Protein AF-A0AAV5SWD8-F1 (afdb_monomer)

Solvent-accessible surface area (backbone atoms only — not comparable to full-atom values): 14998 Å² total; per-residue (Å²): 134,86,78,80,47,73,65,56,57,50,51,53,49,52,52,54,53,48,53,51,50,52,51,50,59,72,67,48,77,66,54,39,88,36,44,47,36,72,88,53,64,91,90,48,47,52,68,51,84,48,56,48,80,42,78,78,45,53,30,78,58,44,40,95,90,69,20,57,58,98,70,83,67,63,56,78,68,53,67,54,27,53,27,80,45,78,42,83,41,50,24,57,60,49,53,53,40,41,50,52,49,50,49,66,56,39,80,75,44,99,67,82,83,79,90,69,82,89,46,75,54,80,40,80,45,80,46,56,34,31,36,38,46,29,24,39,24,90,91,62,54,27,28,62,53,71,79,88,52,88,39,25,57,62,70,31,71,35,68,40,59,32,23,31,66,41,89,60,90,56,83,82,52,51,44,14,33,53,38,34,42,39,39,31,36,26,92,45,63,37,42,39,35,39,47,54,39,31,32,70,42,97,88,46,62,48,30,33,79,85,58,74,45,77,39,66,50,39,19,24,35,39,38,35,44,50,93,67,53,25,47,98,90,42,73,60,74,77,77,91,63,67,41,75,40,34,31,34,46,43,65,23,57,48,78,46,78,62,81,77,72,90,124

Mean predicted aligned error: 9.7 Å

InterPro domains:
  IPR019354 Nonsense-mediated mRNA decay factor SMG8-like [PF10220] (10-243)
  IPR019354 Nonsense-mediated mRNA decay factor SMG8-like [PTHR13091] (41-241)

Organism: NCBI:txid358040

Nearest PDB structures (foldseek):
  7pw5-assembly1_B  TM=7.863E-01  e=2.940E-16  Homo sapiens
  4e2g-assembly2_C  TM=3.026E-01  e=3.966E-01  Sphaerobacter thermophilus DSM 20745
  4e2g-assembly2_D  TM=2.601E-01  e=3.554E-01  Sphaerobacter thermophilus DSM 20745
  9bwf-assembly1_A  TM=2.605E-01  e=1.401E+00  metagenome

Sequence (263 aa):
MVVNSAKDAQLTKAIQDYESLCSLRSSCTPLIEGVPHLDAPDDVRPFFPSWNLVCVGTSSLYSHVSGIRGQFGFIGDTHLHPLDVYLEVDGTTWNRDMAYVESVIKSSSHLPARSKRLRKGTITERVKLFIGMEYECSAGHRQLGMREFDDGIHLVENDLPLYQPCSYRKTPCENAQLMRIHIVTPKAPVTVSINPKIIASESSPVFYPGESLDLSWSRYYILRLPWIYSGPNGVVPRPSTTSHAGLLLSNSISVSYSPLSNW

Structure (mmCIF, N/CA/C/O backbone):
data_AF-A0AAV5SWD8-F1
#
_entry.id   AF-A0AAV5SWD8-F1
#
loop_
_atom_site.group_PDB
_atom_site.id
_atom_site.type_symbol
_atom_site.label_atom_id
_atom_site.label_alt_id
_atom_site.label_comp_id
_atom_site.label_asym_id
_atom_site.label_entity_id
_atom_site.label_seq_id
_atom_site.pdbx_PDB_ins_code
_atom_site.Cartn_x
_atom_site.Cartn_y
_atom_site.Cartn_z
_atom_site.occupancy
_atom_site.B_iso_or_equiv
_atom_site.auth_seq_id
_atom_site.auth_comp_id
_atom_site.auth_asym_id
_atom_site.auth_atom_id
_atom_site.pdbx_PDB_model_num
ATOM 1 N N . MET A 1 1 ? -9.033 -52.730 -51.500 1.00 38.53 1 MET A N 1
ATOM 2 C CA . MET A 1 1 ? -8.694 -52.560 -50.071 1.00 38.53 1 MET A CA 1
ATOM 3 C C . MET A 1 1 ? -7.751 -51.377 -49.966 1.00 38.53 1 MET A C 1
ATOM 5 O O . MET A 1 1 ? -6.598 -51.508 -50.350 1.00 38.53 1 MET A O 1
ATOM 9 N N . VAL A 1 2 ? -8.258 -50.205 -49.578 1.00 46.34 2 VAL A N 1
ATOM 10 C CA . VAL A 1 2 ? -7.425 -49.006 -49.407 1.00 46.34 2 VAL A CA 1
ATOM 11 C C . VAL A 1 2 ? -6.740 -49.137 -48.052 1.00 46.34 2 VAL A C 1
ATOM 13 O O . VAL A 1 2 ? -7.397 -49.105 -47.015 1.00 46.34 2 VAL A O 1
ATOM 16 N N . VAL A 1 3 ? -5.434 -49.391 -48.070 1.00 44.38 3 VAL A N 1
ATOM 17 C CA . VAL A 1 3 ? -4.611 -49.410 -46.862 1.00 44.38 3 VAL A CA 1
ATOM 18 C C . VAL A 1 3 ? -4.400 -47.952 -46.469 1.00 44.38 3 VAL A C 1
ATOM 20 O O . VAL A 1 3 ? -3.520 -47.295 -47.015 1.00 44.38 3 VAL A O 1
ATOM 23 N N . ASN A 1 4 ? -5.238 -47.432 -45.569 1.00 57.62 4 ASN A N 1
ATOM 24 C CA . ASN A 1 4 ? -4.974 -46.148 -44.925 1.00 57.62 4 ASN A CA 1
ATOM 25 C C . ASN A 1 4 ? -3.654 -46.290 -44.165 1.00 57.62 4 ASN A C 1
ATOM 27 O O . ASN A 1 4 ? -3.551 -47.051 -43.200 1.00 57.62 4 ASN A O 1
ATOM 31 N N . SER A 1 5 ? -2.622 -45.620 -44.669 1.00 68.00 5 SER A N 1
ATOM 32 C CA . SER A 1 5 ? -1.284 -45.657 -44.097 1.00 68.00 5 SER A CA 1
ATOM 33 C C . SER A 1 5 ? -1.341 -45.108 -42.674 1.00 68.00 5 SER A C 1
ATOM 35 O O . SER A 1 5 ? -1.993 -44.099 -42.412 1.00 68.00 5 SER A O 1
ATOM 37 N N . ALA A 1 6 ? -0.622 -45.732 -41.738 1.00 66.25 6 ALA A N 1
ATOM 38 C CA . ALA A 1 6 ? -0.509 -45.240 -40.362 1.00 66.25 6 ALA A CA 1
ATOM 39 C C . ALA A 1 6 ? -0.033 -43.771 -40.292 1.00 66.25 6 ALA A C 1
ATOM 41 O O . ALA A 1 6 ? -0.331 -43.070 -39.327 1.00 66.25 6 ALA A O 1
ATOM 42 N N . LYS A 1 7 ? 0.660 -43.293 -41.338 1.00 63.62 7 LYS A N 1
ATOM 43 C CA . LYS A 1 7 ? 1.063 -41.889 -41.490 1.00 63.62 7 LYS A CA 1
ATOM 44 C C . LYS A 1 7 ? -0.118 -40.958 -41.767 1.00 63.62 7 LYS A C 1
ATOM 46 O O . LYS A 1 7 ? -0.139 -39.860 -41.224 1.00 63.62 7 LYS A O 1
ATOM 51 N N . ASP A 1 8 ? -1.104 -41.402 -42.542 1.00 70.12 8 ASP A N 1
ATOM 52 C CA . ASP A 1 8 ? -2.295 -40.605 -42.853 1.00 70.12 8 ASP A CA 1
ATOM 53 C C . ASP A 1 8 ? -3.161 -40.457 -41.602 1.00 70.12 8 ASP A C 1
ATOM 55 O O . ASP A 1 8 ? -3.596 -39.359 -41.276 1.00 70.12 8 ASP A O 1
ATOM 59 N N . ALA A 1 9 ? -3.300 -41.529 -40.816 1.00 72.38 9 ALA A N 1
ATOM 60 C CA . ALA A 1 9 ? -3.988 -41.481 -39.526 1.00 72.38 9 ALA A CA 1
ATOM 61 C C . ALA A 1 9 ? -3.282 -40.562 -38.507 1.00 72.38 9 ALA A C 1
ATOM 63 O O . ALA A 1 9 ? -3.947 -39.841 -37.762 1.00 72.38 9 ALA A O 1
ATOM 64 N N . GLN A 1 10 ? -1.943 -40.553 -38.478 1.00 72.00 10 GLN A N 1
ATOM 65 C CA . GLN A 1 10 ? -1.170 -39.625 -37.642 1.00 72.00 10 GLN A CA 1
ATOM 66 C C . GLN A 1 10 ? -1.320 -38.171 -38.095 1.00 72.00 10 GLN A C 1
ATOM 68 O O . GLN A 1 10 ? -1.459 -37.290 -37.250 1.00 72.00 10 GLN A O 1
ATOM 73 N N . LEU A 1 11 ? -1.325 -37.920 -39.407 1.00 77.19 11 LEU A N 1
ATOM 74 C CA . LEU A 1 11 ? -1.507 -36.583 -39.965 1.00 77.19 11 LEU A CA 1
ATOM 75 C C . LEU A 1 11 ? -2.915 -36.048 -39.682 1.00 77.19 11 LEU A C 1
ATOM 77 O O . LEU A 1 11 ? -3.053 -34.918 -39.225 1.00 77.19 11 LEU A O 1
ATOM 81 N N . THR A 1 12 ? -3.953 -36.867 -39.876 1.00 82.12 12 THR A N 1
ATOM 82 C CA . THR A 1 12 ? -5.336 -36.499 -39.543 1.00 82.12 12 THR A CA 1
ATOM 83 C C . THR A 1 12 ? -5.482 -36.190 -38.057 1.00 82.12 12 THR A C 1
ATOM 85 O O . THR A 1 12 ? -6.067 -35.170 -37.710 1.00 82.12 12 THR A O 1
ATOM 88 N N . LYS A 1 13 ? -4.886 -37.007 -37.178 1.00 82.38 13 LYS A N 1
ATOM 89 C CA . LYS A 1 13 ? -4.892 -36.744 -35.736 1.00 82.38 13 LYS A CA 1
ATOM 90 C C . LYS A 1 13 ? -4.182 -35.431 -35.387 1.00 82.38 13 LYS A C 1
ATOM 92 O O . LYS A 1 13 ? -4.714 -34.651 -34.610 1.00 82.38 13 LYS A O 1
ATOM 97 N N . ALA A 1 14 ? -3.026 -35.156 -35.991 1.00 72.81 14 ALA A N 1
ATOM 98 C CA . ALA A 1 14 ? -2.284 -33.919 -35.752 1.00 72.81 14 ALA A CA 1
ATOM 99 C C . ALA A 1 14 ? -3.059 -32.665 -36.198 1.00 72.81 14 ALA A C 1
ATOM 101 O O . ALA A 1 14 ? -3.015 -31.646 -35.513 1.00 72.81 14 ALA A O 1
ATOM 102 N N . ILE A 1 15 ? -3.795 -32.745 -37.313 1.00 84.69 15 ILE A N 1
ATOM 103 C CA . ILE A 1 15 ? -4.678 -31.665 -37.781 1.00 84.69 15 ILE A CA 1
ATOM 104 C C . ILE A 1 15 ? -5.823 -31.445 -36.785 1.00 84.69 15 ILE A C 1
ATOM 106 O O . ILE A 1 15 ? -6.090 -30.312 -36.396 1.00 84.69 15 ILE A O 1
ATOM 110 N N . GLN A 1 16 ? -6.443 -32.523 -36.307 1.00 82.94 16 GLN A N 1
ATOM 111 C CA . GLN A 1 16 ? -7.552 -32.462 -35.351 1.00 82.94 16 GLN A CA 1
ATOM 112 C C . GLN A 1 16 ? -7.117 -31.923 -33.976 1.00 82.94 16 GLN A C 1
ATOM 114 O O . GLN A 1 16 ? -7.830 -31.127 -33.359 1.00 82.94 16 GLN A O 1
ATOM 119 N N . ASP A 1 17 ? -5.923 -32.303 -33.517 1.00 76.88 17 ASP A N 1
ATOM 120 C CA . ASP A 1 17 ? -5.304 -31.777 -32.298 1.00 76.88 17 ASP A CA 1
ATOM 121 C C . ASP A 1 17 ? -4.969 -30.279 -32.459 1.00 76.88 17 ASP A C 1
ATOM 123 O O . ASP A 1 17 ? -5.205 -29.487 -31.545 1.00 76.88 17 ASP A O 1
ATOM 127 N N . TYR A 1 18 ? -4.482 -29.857 -33.633 1.00 76.81 18 TYR A N 1
ATOM 128 C CA . TYR A 1 18 ? -4.215 -28.448 -33.943 1.00 76.81 18 TYR A CA 1
ATOM 129 C C . TYR A 1 18 ? -5.494 -27.601 -33.964 1.00 76.81 18 TYR A C 1
ATOM 131 O O . TYR A 1 18 ? -5.541 -26.546 -33.333 1.00 76.81 18 TYR A O 1
ATOM 139 N N . GLU A 1 19 ? -6.555 -28.073 -34.618 1.00 82.94 19 GLU A N 1
ATOM 140 C CA . GLU A 1 19 ? -7.859 -27.399 -34.635 1.00 82.94 19 GLU A CA 1
ATOM 141 C C . GLU A 1 19 ? -8.463 -27.299 -33.227 1.00 82.94 19 GLU A C 1
ATOM 143 O O . GLU A 1 19 ? -8.985 -26.249 -32.847 1.00 82.94 19 GLU A O 1
ATOM 148 N N . SER A 1 20 ? -8.310 -28.348 -32.412 1.00 74.19 20 SER A N 1
ATOM 149 C CA . SER A 1 20 ? -8.727 -28.348 -31.004 1.00 74.19 20 SER A CA 1
ATOM 150 C C . SER A 1 20 ? -7.946 -27.321 -30.177 1.00 74.19 20 SER A C 1
ATOM 152 O O . SER A 1 20 ? -8.531 -26.616 -29.355 1.00 74.19 20 SER A O 1
ATOM 154 N N . LEU A 1 21 ? -6.638 -27.172 -30.420 1.00 66.25 21 LEU A N 1
ATOM 155 C CA . LEU A 1 21 ? -5.806 -26.146 -29.783 1.00 66.25 21 LEU A CA 1
ATOM 156 C C . LEU A 1 21 ? -6.185 -24.727 -30.226 1.00 66.25 21 LEU A C 1
ATOM 158 O O . LEU A 1 21 ? -6.226 -23.821 -29.394 1.00 66.25 21 LEU A O 1
ATOM 162 N N . CYS A 1 22 ? -6.478 -24.521 -31.511 1.00 73.38 22 CYS A N 1
ATOM 163 C CA . CYS A 1 22 ? -6.978 -23.250 -32.032 1.00 73.38 22 CYS A CA 1
ATOM 164 C C . CYS A 1 22 ? -8.334 -22.887 -31.412 1.00 73.38 22 CYS A C 1
ATOM 166 O O . CYS A 1 22 ? -8.518 -21.748 -30.987 1.00 73.38 22 CYS A O 1
ATOM 168 N N . SER A 1 23 ? -9.240 -23.863 -31.286 1.00 73.38 23 SER A N 1
ATOM 169 C CA . SER A 1 23 ? -10.534 -23.691 -30.623 1.00 73.38 23 SER A CA 1
ATOM 170 C C . SER A 1 23 ? -10.369 -23.337 -29.141 1.00 73.38 23 SER A C 1
ATOM 172 O O . SER A 1 23 ? -10.956 -22.354 -28.681 1.00 73.38 23 SER A O 1
ATOM 174 N N . LEU A 1 24 ? -9.485 -24.036 -28.416 1.00 63.19 24 LEU A N 1
ATOM 175 C CA . LEU A 1 24 ? -9.165 -23.703 -27.025 1.00 63.19 24 LEU A CA 1
ATOM 176 C C . LEU A 1 24 ? -8.643 -22.268 -26.901 1.00 63.19 24 LEU A C 1
ATOM 178 O O . LEU A 1 24 ? -9.146 -21.516 -26.074 1.00 63.19 24 LEU A O 1
ATOM 182 N N . ARG A 1 25 ? -7.698 -21.862 -27.760 1.00 63.50 25 ARG A N 1
ATOM 183 C CA . ARG A 1 25 ? -7.150 -20.494 -27.779 1.00 63.50 25 ARG A CA 1
ATOM 184 C C . ARG A 1 25 ? -8.209 -19.439 -28.084 1.00 63.50 25 ARG A C 1
ATOM 186 O O . ARG A 1 25 ? -8.177 -18.377 -27.479 1.00 63.50 25 ARG A O 1
ATOM 193 N N . SER A 1 26 ? -9.157 -19.734 -28.974 1.00 65.81 26 SER A N 1
ATOM 194 C CA . SER A 1 26 ? -10.287 -18.839 -29.262 1.00 65.81 26 SER A CA 1
ATOM 195 C C . SER A 1 26 ? -11.323 -18.772 -28.133 1.00 65.81 26 SER A C 1
ATOM 197 O O . SER A 1 26 ? -12.087 -17.816 -28.066 1.00 65.81 26 SER A O 1
ATOM 199 N N . SER A 1 27 ? -11.331 -19.766 -27.237 1.00 6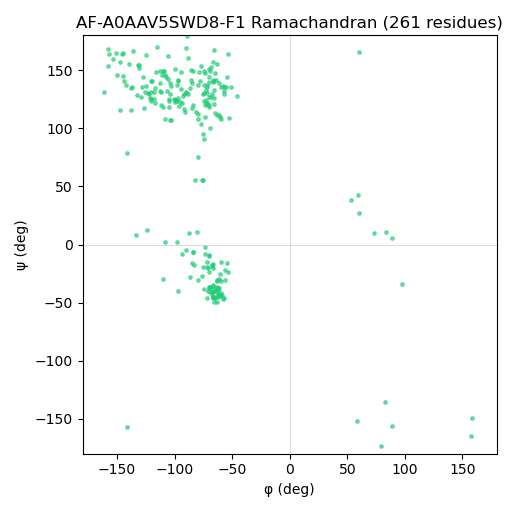3.47 27 SER A N 1
ATOM 200 C CA . SER A 1 27 ? -12.152 -19.791 -26.019 1.00 63.47 27 SER A CA 1
ATOM 201 C C . SER A 1 27 ? -11.433 -19.244 -24.780 1.00 63.47 27 SER A C 1
ATOM 203 O O . SER A 1 27 ? -12.055 -19.095 -23.729 1.00 63.47 27 SER A O 1
ATOM 205 N N . CYS A 1 28 ? -10.128 -18.962 -24.873 1.00 65.19 28 CYS A N 1
ATOM 206 C CA . CYS A 1 28 ? -9.374 -18.386 -23.771 1.00 65.19 28 CYS A CA 1
ATOM 207 C C . CYS A 1 28 ? -9.824 -16.941 -23.570 1.00 65.19 28 CYS A C 1
ATOM 209 O O . CYS A 1 28 ? -9.682 -16.113 -24.470 1.00 65.19 28 CYS A O 1
ATOM 211 N N . THR A 1 29 ? -10.332 -16.637 -22.375 1.00 67.19 29 THR A N 1
ATOM 212 C CA . THR A 1 29 ? -10.502 -15.259 -21.913 1.00 67.19 29 THR A CA 1
ATOM 213 C C . THR A 1 29 ? -9.216 -14.494 -22.222 1.00 67.19 29 THR A C 1
ATOM 215 O O . THR A 1 29 ? -8.143 -14.994 -21.869 1.00 67.19 29 THR A O 1
ATOM 218 N N . PRO A 1 30 ? -9.276 -13.338 -22.903 1.00 70.06 30 PRO A N 1
ATOM 219 C CA . PRO A 1 30 ? -8.080 -12.548 -23.137 1.00 70.06 30 PRO A CA 1
ATOM 220 C C . PRO A 1 30 ? -7.458 -12.215 -21.778 1.00 70.06 30 PRO A C 1
ATOM 222 O O . PRO A 1 30 ? -8.156 -11.826 -20.838 1.00 70.06 30 PRO A O 1
ATOM 225 N N . LEU A 1 31 ? -6.149 -12.427 -21.664 1.00 76.19 31 LEU A N 1
ATOM 226 C CA . LEU A 1 31 ? -5.380 -12.105 -20.470 1.00 76.19 31 LEU A CA 1
ATOM 227 C C . LEU A 1 31 ? -4.291 -11.103 -20.843 1.00 76.19 31 LEU A C 1
ATOM 229 O O . LEU A 1 31 ? -3.679 -11.212 -21.904 1.00 76.19 31 LEU A O 1
ATOM 233 N N . ILE A 1 32 ? -4.050 -10.127 -19.970 1.00 77.62 32 ILE A N 1
ATOM 234 C CA . ILE A 1 32 ? -2.981 -9.146 -20.155 1.00 77.62 32 ILE A CA 1
ATOM 235 C C . ILE A 1 32 ? -1.653 -9.873 -19.953 1.00 77.62 32 ILE A C 1
ATOM 237 O O . ILE A 1 32 ? -1.365 -10.374 -18.860 1.00 77.62 32 ILE A O 1
ATOM 241 N N . GLU A 1 33 ? -0.828 -9.903 -20.996 1.00 77.00 33 GLU A N 1
ATOM 242 C CA . GLU A 1 33 ? 0.547 -10.390 -20.932 1.00 77.00 33 GLU A CA 1
ATOM 243 C C . GLU A 1 33 ? 1.446 -9.289 -20.342 1.00 77.00 33 GLU A C 1
ATOM 245 O O . GLU A 1 33 ? 2.147 -8.561 -21.040 1.00 77.00 33 GLU A O 1
ATOM 250 N N . GLY A 1 34 ? 1.359 -9.100 -19.023 1.00 81.94 34 GLY A N 1
ATOM 251 C CA . GLY A 1 34 ? 2.136 -8.096 -18.303 1.00 81.94 34 GLY A CA 1
ATOM 252 C C . GLY A 1 34 ? 1.526 -7.684 -16.970 1.00 81.94 34 GLY A C 1
ATOM 253 O O . GLY A 1 34 ? 0.656 -8.363 -16.424 1.00 81.94 34 GLY A O 1
ATOM 254 N N . VAL A 1 35 ? 2.008 -6.564 -16.436 1.00 88.88 35 VAL A N 1
ATOM 255 C CA . VAL A 1 35 ? 1.496 -5.980 -15.191 1.00 88.88 35 VAL A CA 1
ATOM 256 C C . VAL A 1 35 ? 0.200 -5.218 -15.497 1.00 88.88 35 VAL A C 1
ATOM 258 O O . VAL A 1 35 ? 0.159 -4.493 -16.496 1.00 88.88 35 VAL A O 1
ATOM 261 N N . PRO A 1 36 ? -0.855 -5.334 -14.665 1.00 89.62 36 PRO A N 1
ATOM 262 C CA . PRO A 1 36 ? -2.058 -4.531 -14.854 1.00 89.62 36 PRO A CA 1
ATOM 263 C C . PRO A 1 36 ? -1.740 -3.029 -14.824 1.00 89.62 36 PRO A C 1
ATOM 265 O O . PRO A 1 36 ? -0.937 -2.557 -14.011 1.00 89.62 36 PRO A O 1
ATOM 268 N N . HIS A 1 37 ? -2.342 -2.290 -15.751 1.00 91.00 37 HIS A N 1
ATOM 269 C CA . HIS A 1 37 ? -2.066 -0.879 -16.007 1.00 91.00 37 HIS A CA 1
ATOM 270 C C . HIS A 1 37 ? -3.287 -0.188 -16.619 1.00 91.00 37 HIS A C 1
ATOM 272 O O . HIS A 1 37 ? -4.161 -0.862 -17.155 1.00 91.00 37 HIS A O 1
ATOM 278 N N . LEU A 1 38 ? -3.354 1.143 -16.524 1.00 89.94 38 LEU A N 1
ATOM 279 C CA . LEU A 1 38 ? -4.541 1.921 -16.913 1.00 89.94 38 LEU A CA 1
ATOM 280 C C . LEU A 1 38 ? -4.863 1.901 -18.416 1.00 89.94 38 LEU A C 1
ATOM 282 O O . LEU A 1 38 ? -6.000 2.174 -18.778 1.00 89.94 38 LEU A O 1
ATOM 286 N N . ASP A 1 39 ? -3.898 1.576 -19.279 1.00 88.88 39 ASP A N 1
ATOM 287 C CA . ASP A 1 39 ? -4.140 1.489 -20.730 1.00 88.88 39 ASP A CA 1
ATOM 288 C C . ASP A 1 39 ? -4.724 0.126 -21.149 1.00 88.88 39 ASP A C 1
ATOM 290 O O . ASP A 1 39 ? -5.074 -0.068 -22.315 1.00 88.88 39 ASP A O 1
ATOM 294 N N . ALA A 1 40 ? -4.811 -0.836 -20.224 1.00 84.50 40 ALA A N 1
ATOM 295 C CA . ALA A 1 40 ? -5.408 -2.134 -20.498 1.00 84.50 40 ALA A CA 1
ATOM 296 C C . ALA A 1 40 ? -6.946 -2.057 -20.470 1.00 84.50 40 ALA A C 1
ATOM 298 O O . ALA A 1 40 ? -7.498 -1.285 -19.688 1.00 84.50 40 ALA A O 1
ATOM 299 N N . PRO A 1 41 ? -7.661 -2.876 -21.264 1.00 82.19 41 PRO A N 1
ATOM 300 C CA . PRO A 1 41 ? -9.120 -2.906 -21.209 1.00 82.19 41 PRO A CA 1
ATOM 301 C C . PRO A 1 41 ? -9.634 -3.429 -19.856 1.00 82.19 41 PRO A C 1
ATOM 303 O O . PRO A 1 41 ? -9.093 -4.395 -19.313 1.00 82.19 41 PRO A O 1
ATOM 306 N N . ASP A 1 42 ? -10.712 -2.827 -19.345 1.00 76.38 42 ASP A N 1
ATOM 307 C CA . ASP A 1 42 ? -11.275 -3.103 -18.009 1.00 76.38 42 ASP A CA 1
ATOM 308 C C . ASP A 1 42 ? -11.739 -4.563 -17.805 1.00 76.38 42 ASP A C 1
ATOM 310 O O . ASP A 1 42 ? -11.803 -5.070 -16.680 1.00 76.38 42 ASP A O 1
ATOM 314 N N . ASP A 1 43 ? -12.091 -5.258 -18.888 1.00 77.38 43 ASP A N 1
ATOM 315 C CA . ASP A 1 43 ? -12.622 -6.623 -18.883 1.00 77.38 43 ASP A CA 1
ATOM 316 C C . ASP A 1 43 ? -11.539 -7.712 -18.973 1.00 77.38 43 ASP A C 1
ATOM 318 O O . ASP A 1 43 ? -11.836 -8.901 -18.825 1.00 77.38 43 ASP A O 1
ATOM 322 N N . VAL A 1 44 ? -10.270 -7.326 -19.138 1.00 76.31 44 VAL A N 1
ATOM 323 C CA . VAL A 1 44 ? -9.149 -8.252 -19.327 1.00 76.31 44 VAL A CA 1
ATOM 324 C C . VAL A 1 44 ? -8.400 -8.438 -18.008 1.00 76.31 44 VAL A C 1
ATOM 326 O O . VAL A 1 44 ? -7.937 -7.495 -17.370 1.00 76.31 44 VAL A O 1
ATOM 329 N N . ARG A 1 45 ? -8.262 -9.690 -17.567 1.00 75.81 45 ARG A N 1
ATOM 330 C CA . ARG A 1 45 ? -7.531 -10.024 -16.333 1.00 75.81 45 ARG A CA 1
ATOM 331 C C . ARG A 1 45 ? -6.033 -10.179 -16.612 1.00 75.81 45 ARG A C 1
ATOM 333 O O . ARG A 1 45 ? -5.662 -10.596 -17.704 1.00 75.81 45 ARG A O 1
ATOM 340 N N . PRO A 1 46 ? -5.142 -9.895 -15.651 1.00 78.56 46 PRO A N 1
ATOM 341 C CA . PRO A 1 46 ? -3.719 -10.164 -15.830 1.00 78.56 46 PRO A CA 1
ATOM 342 C C . PRO A 1 46 ? -3.443 -11.669 -15.916 1.00 78.56 46 PRO A C 1
ATOM 344 O O . PRO A 1 46 ? -4.027 -12.456 -15.171 1.00 78.56 46 PRO A O 1
ATOM 347 N N . PHE A 1 47 ? -2.517 -12.068 -16.792 1.00 73.31 47 PHE A N 1
ATOM 348 C CA . PHE A 1 47 ? -2.080 -13.464 -16.901 1.00 73.31 47 PHE A CA 1
ATOM 349 C C . PHE A 1 47 ? -1.323 -13.926 -15.646 1.00 73.31 47 PHE A C 1
ATOM 351 O O . PHE A 1 47 ? -1.478 -15.063 -15.203 1.00 73.31 47 PHE A O 1
ATOM 358 N N . PHE A 1 48 ? -0.551 -13.024 -15.028 1.00 70.12 48 PHE A N 1
ATOM 359 C CA . PHE A 1 48 ? 0.168 -13.283 -13.783 1.00 70.12 48 PHE A CA 1
ATOM 360 C C . PHE A 1 48 ? -0.179 -12.250 -12.703 1.00 70.12 48 PHE A C 1
ATOM 362 O O . PHE A 1 48 ? -0.167 -11.049 -12.978 1.00 70.12 48 PHE A O 1
ATOM 369 N N . PRO A 1 49 ? -0.414 -12.675 -11.448 1.00 70.31 49 PRO A N 1
ATOM 370 C CA . PRO A 1 49 ? -0.603 -11.756 -10.336 1.00 70.31 49 PRO A CA 1
ATOM 371 C C . PRO A 1 49 ? 0.750 -11.157 -9.923 1.00 70.31 49 PRO A C 1
ATOM 373 O O . PRO A 1 49 ? 1.478 -11.710 -9.100 1.00 70.31 49 PRO A O 1
ATOM 376 N N . SER A 1 50 ? 1.107 -10.020 -10.516 1.00 84.69 50 SER A N 1
ATOM 377 C CA . SER A 1 50 ? 2.326 -9.272 -10.178 1.00 84.69 50 SER A CA 1
ATOM 378 C C . SER A 1 50 ? 2.214 -8.503 -8.855 1.00 84.69 50 SER A C 1
ATOM 380 O O . SER A 1 50 ? 3.228 -8.155 -8.254 1.00 84.69 50 SER A O 1
ATOM 382 N N . TRP A 1 51 ? 0.984 -8.262 -8.398 1.00 91.38 51 TRP A N 1
ATOM 383 C CA . TRP A 1 51 ? 0.646 -7.634 -7.124 1.00 91.38 51 TRP A CA 1
ATOM 384 C C . TRP A 1 51 ? 0.166 -8.691 -6.137 1.00 91.38 51 TRP A C 1
ATOM 386 O O . TRP A 1 51 ? -0.594 -9.590 -6.502 1.00 91.38 51 TRP A O 1
ATOM 396 N N . ASN A 1 52 ? 0.587 -8.597 -4.878 1.00 92.50 52 ASN A N 1
ATOM 397 C CA . ASN A 1 52 ? 0.186 -9.579 -3.876 1.00 92.50 52 ASN A CA 1
ATOM 398 C C . ASN A 1 52 ? 0.056 -8.947 -2.489 1.00 92.50 52 ASN A C 1
ATOM 400 O O . ASN A 1 52 ? 1.043 -8.491 -1.917 1.00 92.50 52 ASN A O 1
ATOM 404 N N . LEU A 1 53 ? -1.160 -8.939 -1.943 1.00 95.00 53 LEU A N 1
ATOM 405 C CA . LEU A 1 53 ? -1.443 -8.471 -0.590 1.00 95.00 53 LEU A CA 1
ATOM 406 C C . LEU A 1 53 ? -1.516 -9.658 0.372 1.00 95.00 53 LEU A C 1
ATOM 408 O O . LEU A 1 53 ? -2.329 -10.563 0.191 1.00 95.00 53 LEU A O 1
ATOM 412 N N . VAL A 1 54 ? -0.699 -9.632 1.423 1.00 95.31 54 VAL A N 1
ATOM 413 C CA . VAL A 1 54 ? -0.665 -10.683 2.447 1.00 95.31 54 VAL A CA 1
ATOM 414 C C . VAL A 1 54 ? -0.988 -10.093 3.808 1.00 95.31 54 VAL A C 1
ATOM 416 O O . VAL A 1 54 ? -0.306 -9.178 4.269 1.00 95.31 54 VAL A O 1
ATOM 419 N N . CYS A 1 55 ? -1.987 -10.658 4.489 1.00 96.50 55 CYS A N 1
ATOM 420 C CA . CYS A 1 55 ? -2.168 -10.458 5.924 1.00 96.50 55 CYS A CA 1
ATOM 421 C C . CYS A 1 55 ? -1.155 -11.332 6.672 1.00 96.50 55 CYS A C 1
ATOM 423 O O . CYS A 1 55 ? -1.350 -12.538 6.803 1.00 96.50 55 CYS A O 1
ATOM 425 N N . VAL A 1 56 ? -0.086 -10.726 7.184 1.00 94.31 56 VAL A N 1
ATOM 426 C CA . VAL A 1 56 ? 0.965 -11.422 7.946 1.00 94.31 56 VAL A CA 1
ATOM 427 C C . VAL A 1 56 ? 0.417 -11.954 9.269 1.00 94.31 56 VAL A C 1
ATOM 429 O O . VAL A 1 56 ? 0.808 -13.021 9.733 1.00 94.31 56 VAL A O 1
ATOM 432 N N . GLY A 1 57 ? -0.496 -11.209 9.892 1.00 93.38 57 GLY A N 1
ATOM 433 C CA . GLY A 1 57 ? -1.086 -11.591 11.165 1.00 93.38 57 GLY A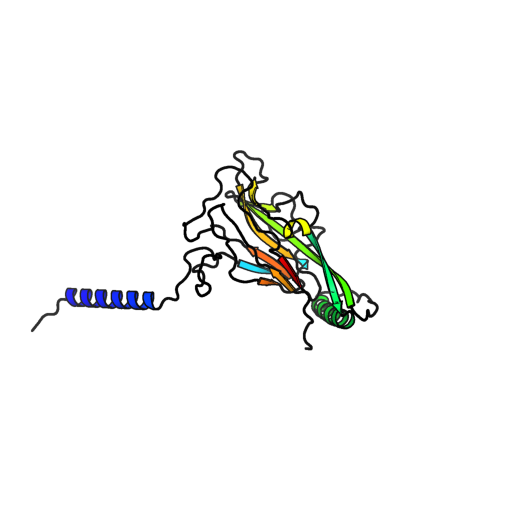 CA 1
ATOM 434 C C . GLY A 1 57 ? -1.668 -10.405 11.915 1.00 93.38 57 GLY A C 1
ATOM 435 O O . GLY A 1 57 ? -2.166 -9.448 11.323 1.00 93.38 57 GLY A O 1
ATOM 436 N N . THR A 1 58 ? -1.650 -10.482 13.242 1.00 93.19 58 THR A N 1
ATOM 437 C CA . THR A 1 58 ? -2.132 -9.405 14.111 1.00 93.19 58 THR A CA 1
ATOM 438 C C . THR A 1 58 ? -1.224 -8.178 14.031 1.00 93.19 58 THR A C 1
ATOM 440 O O . THR A 1 58 ? -0.016 -8.284 13.820 1.00 93.19 58 THR A O 1
ATOM 443 N N . SER A 1 59 ? -1.791 -6.997 14.283 1.00 93.25 59 SER A N 1
ATOM 444 C CA . SER A 1 59 ? -1.033 -5.736 14.366 1.00 93.25 59 SER A CA 1
ATOM 445 C C . SER A 1 59 ? 0.106 -5.764 15.399 1.00 93.25 59 SER A C 1
ATOM 447 O O . SER A 1 59 ? 1.061 -5.007 15.275 1.00 93.25 59 SER A O 1
ATOM 449 N N . SER A 1 60 ? 0.047 -6.655 16.398 1.00 91.06 60 SER A N 1
ATOM 450 C CA . SER A 1 60 ? 1.074 -6.820 17.439 1.00 91.06 60 SER A CA 1
ATOM 451 C C . SER A 1 60 ? 2.398 -7.422 16.953 1.00 91.06 60 SER A C 1
ATOM 453 O O . SER A 1 60 ? 3.363 -7.428 17.716 1.00 91.06 60 SER A O 1
ATOM 455 N N . LEU A 1 61 ? 2.461 -7.924 15.715 1.00 92.94 61 LEU A N 1
ATOM 456 C CA . LEU A 1 61 ? 3.715 -8.369 15.093 1.00 92.94 61 LEU A CA 1
ATOM 457 C C . LEU A 1 61 ? 4.680 -7.204 14.806 1.00 92.94 61 LEU A C 1
ATOM 459 O O . LEU A 1 61 ? 5.881 -7.423 14.649 1.00 92.94 61 LEU A O 1
ATOM 463 N N . TYR A 1 62 ? 4.163 -5.975 14.786 1.00 95.25 62 TYR A N 1
ATOM 464 C CA . TYR A 1 62 ? 4.941 -4.744 14.784 1.00 95.25 62 TYR A CA 1
ATOM 465 C C . TYR A 1 62 ? 4.848 -4.047 16.148 1.00 95.25 62 TYR A C 1
ATOM 467 O O . TYR A 1 62 ? 3.798 -4.038 16.795 1.00 95.25 62 TYR A O 1
ATOM 475 N N . SER A 1 63 ? 5.940 -3.415 16.577 1.00 92.75 63 SER A N 1
ATOM 476 C CA . SER A 1 63 ? 5.939 -2.519 17.734 1.00 92.75 63 SER A CA 1
ATOM 477 C C . SER A 1 63 ? 6.849 -1.329 17.483 1.00 92.75 63 SER A C 1
ATOM 479 O O . SER A 1 63 ? 7.985 -1.500 17.062 1.00 92.75 63 SER A O 1
ATOM 481 N N . HIS A 1 64 ? 6.390 -0.135 17.852 1.00 87.44 64 HIS A N 1
ATOM 482 C CA . HIS A 1 64 ? 7.181 1.098 17.794 1.00 87.44 64 HIS A CA 1
ATOM 483 C C . HIS A 1 64 ? 8.460 1.067 18.652 1.00 87.44 64 HIS A C 1
ATOM 485 O O . HIS A 1 64 ? 9.306 1.931 18.490 1.00 87.44 64 HIS A O 1
ATOM 491 N N . VAL A 1 65 ? 8.587 0.112 19.582 1.00 90.25 65 VAL A N 1
ATOM 492 C CA . VAL A 1 65 ? 9.782 -0.046 20.431 1.00 90.25 65 VAL A CA 1
ATOM 493 C C . VAL A 1 65 ? 10.852 -0.910 19.759 1.00 90.25 65 VAL A C 1
ATOM 495 O O . VAL A 1 65 ? 12.027 -0.805 20.085 1.00 90.25 65 VAL A O 1
ATOM 498 N N . SER A 1 66 ? 10.449 -1.833 18.885 1.00 91.06 66 SER A N 1
ATOM 499 C CA . SER A 1 66 ? 11.335 -2.888 18.373 1.00 91.06 66 SER A CA 1
ATOM 500 C C . SER A 1 66 ? 11.271 -3.073 16.859 1.00 91.06 66 SER A C 1
ATOM 502 O O . SER A 1 66 ? 11.759 -4.085 16.368 1.00 91.06 66 SER A O 1
ATOM 504 N N . GLY A 1 67 ? 10.584 -2.183 16.147 1.00 93.88 67 GLY A N 1
ATOM 505 C CA . GLY A 1 67 ? 10.307 -2.299 14.721 1.00 93.88 67 GLY A CA 1
ATOM 506 C C . GLY A 1 67 ? 9.548 -3.569 14.318 1.00 93.88 67 GLY A C 1
ATOM 507 O O . GLY A 1 67 ? 8.763 -4.149 15.087 1.00 93.88 67 GLY A O 1
ATOM 508 N N . ILE A 1 68 ? 9.780 -3.988 13.074 1.00 93.25 68 ILE A N 1
ATOM 509 C CA . ILE A 1 68 ? 9.287 -5.244 12.499 1.00 93.25 68 ILE A CA 1
ATOM 510 C C . ILE A 1 68 ? 10.015 -6.431 13.144 1.00 93.25 68 ILE A C 1
ATOM 512 O O . ILE A 1 68 ? 11.240 -6.522 13.111 1.00 93.25 68 ILE A O 1
ATOM 516 N N . ARG A 1 69 ? 9.258 -7.403 13.667 1.00 86.75 69 ARG A N 1
ATOM 517 C CA . ARG A 1 69 ? 9.810 -8.650 14.218 1.00 86.75 69 ARG A CA 1
ATOM 518 C C . ARG A 1 69 ? 9.708 -9.807 13.228 1.00 86.75 69 ARG A C 1
ATOM 520 O O . ARG A 1 69 ? 8.779 -9.872 12.428 1.00 86.75 69 ARG A O 1
ATOM 527 N N . GLY A 1 70 ? 10.643 -10.753 13.327 1.00 81.12 70 GLY A N 1
ATOM 528 C CA . GLY A 1 70 ? 10.592 -12.019 12.582 1.00 81.12 70 GLY A CA 1
ATOM 529 C C . GLY A 1 70 ? 10.894 -11.904 11.086 1.00 81.12 70 GLY A C 1
ATOM 530 O O . GLY A 1 70 ? 10.715 -12.877 10.361 1.00 81.12 70 GLY A O 1
ATOM 531 N N . GLN A 1 71 ? 11.362 -10.743 10.621 1.00 82.94 71 GLN A N 1
ATOM 532 C CA . GLN A 1 71 ? 11.889 -10.577 9.272 1.00 82.94 71 GLN A CA 1
ATOM 533 C C . GLN A 1 71 ? 13.390 -10.314 9.326 1.00 82.94 71 GLN A C 1
ATOM 535 O O . GLN A 1 71 ? 13.855 -9.458 10.074 1.00 82.94 71 GLN A O 1
ATOM 540 N N . PHE A 1 72 ? 14.140 -11.053 8.516 1.00 81.12 72 PHE A N 1
ATOM 541 C CA . PHE A 1 72 ? 15.596 -10.971 8.455 1.00 81.12 72 PHE A CA 1
ATOM 542 C C . PHE A 1 72 ? 16.060 -10.250 7.182 1.00 81.12 72 PHE A C 1
ATOM 544 O O . PHE A 1 72 ? 15.313 -10.139 6.208 1.00 81.12 72 PHE A O 1
ATOM 551 N N . GLY A 1 73 ? 17.311 -9.787 7.181 1.00 84.56 73 GLY A N 1
ATOM 552 C CA . GLY A 1 73 ? 17.964 -9.224 5.993 1.00 84.56 73 GLY A CA 1
ATOM 553 C C . GLY A 1 73 ? 17.766 -7.721 5.773 1.00 84.56 73 GLY A C 1
ATOM 554 O O . GLY A 1 73 ? 18.218 -7.207 4.754 1.00 84.56 73 GLY A O 1
ATOM 555 N N . PHE A 1 74 ? 17.129 -7.012 6.710 1.00 90.06 74 PHE A N 1
ATOM 556 C CA . PHE A 1 74 ? 17.084 -5.550 6.683 1.00 90.06 74 PHE A CA 1
ATOM 557 C C . PHE A 1 74 ? 18.443 -4.944 7.043 1.00 90.06 74 PHE A C 1
ATOM 559 O O . PHE A 1 74 ? 19.081 -5.339 8.020 1.00 90.06 74 PHE A O 1
ATOM 566 N N . ILE A 1 75 ? 18.855 -3.937 6.279 1.00 89.81 75 ILE A N 1
ATOM 567 C CA . ILE A 1 75 ? 19.987 -3.076 6.592 1.00 89.81 75 ILE A CA 1
ATOM 568 C C . ILE A 1 75 ? 19.486 -1.866 7.380 1.00 89.81 75 ILE A C 1
ATOM 570 O O . ILE A 1 75 ? 18.818 -0.978 6.846 1.00 89.81 75 ILE A O 1
ATOM 574 N N . GLY A 1 76 ? 19.904 -1.776 8.639 1.00 86.25 76 GLY A N 1
ATOM 575 C CA . GLY A 1 76 ? 19.608 -0.635 9.501 1.00 86.25 76 GLY A CA 1
ATOM 576 C C . GLY A 1 76 ? 18.232 -0.733 10.151 1.00 86.25 76 GLY A C 1
ATOM 577 O O . GLY A 1 76 ? 17.890 -1.774 10.704 1.00 86.25 76 GLY A O 1
ATOM 578 N N . ASP A 1 77 ? 17.495 0.377 10.143 1.00 87.50 77 ASP A N 1
ATOM 579 C CA . ASP A 1 77 ? 16.261 0.503 10.909 1.00 87.50 77 ASP A CA 1
ATOM 580 C C . ASP A 1 77 ? 15.086 -0.296 10.315 1.00 87.50 77 ASP A C 1
ATOM 582 O O . ASP A 1 77 ? 14.970 -0.462 9.099 1.00 87.50 77 ASP A O 1
ATOM 586 N N . THR A 1 78 ? 14.217 -0.786 11.199 1.00 93.69 78 THR A N 1
ATOM 587 C CA . THR A 1 78 ? 13.016 -1.577 10.889 1.00 93.69 78 THR A CA 1
ATOM 588 C C . THR A 1 78 ? 11.738 -0.951 11.460 1.00 93.69 78 THR A C 1
ATOM 590 O O . THR A 1 78 ? 10.697 -1.614 11.518 1.00 93.69 78 THR A O 1
ATOM 593 N N . HIS A 1 79 ? 11.797 0.305 11.914 1.00 95.00 79 HIS A N 1
ATOM 594 C CA . HIS A 1 79 ? 10.618 1.044 12.352 1.00 95.00 79 HIS A CA 1
ATOM 595 C C . HIS A 1 79 ? 9.815 1.557 11.157 1.00 95.00 79 HIS A C 1
ATOM 597 O O . HIS A 1 79 ? 10.351 1.990 10.144 1.00 95.00 79 HIS A O 1
ATOM 603 N N . LEU A 1 80 ? 8.496 1.475 11.298 1.00 95.69 80 LEU A N 1
ATOM 604 C CA . LEU A 1 80 ? 7.537 2.008 10.345 1.00 95.69 80 LEU A CA 1
ATOM 605 C C . LEU A 1 80 ? 7.132 3.416 10.788 1.00 95.69 80 LEU A C 1
ATOM 607 O O . LEU A 1 80 ? 7.024 3.686 11.989 1.00 95.69 80 LEU A O 1
ATOM 611 N N . HIS A 1 81 ? 6.830 4.279 9.829 1.00 95.44 81 HIS A N 1
AT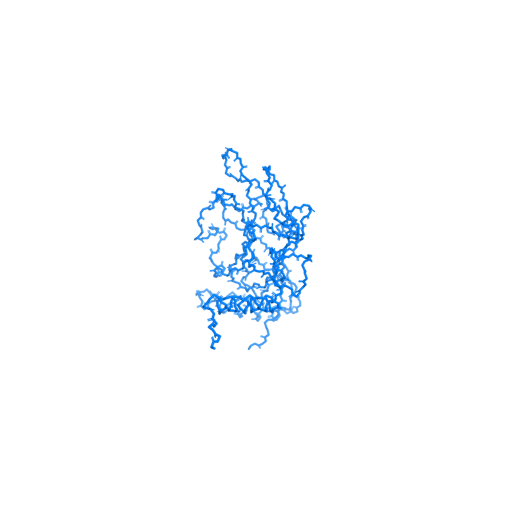OM 612 C CA . HIS A 1 81 ? 6.443 5.655 10.093 1.00 95.44 81 HIS A CA 1
ATOM 613 C C . HIS A 1 81 ? 5.010 5.709 10.634 1.00 95.44 81 HIS A C 1
ATOM 615 O O . HIS A 1 81 ? 4.105 5.090 10.059 1.00 95.44 81 HIS A O 1
ATOM 621 N N . PRO A 1 82 ? 4.771 6.415 11.751 1.00 95.88 82 PRO A N 1
ATOM 622 C CA . PRO A 1 82 ? 3.432 6.588 12.289 1.00 95.88 82 PRO A CA 1
ATOM 623 C C . PRO A 1 82 ? 2.625 7.533 11.398 1.00 95.88 82 PRO A C 1
ATOM 625 O O . PRO A 1 82 ? 3.069 8.636 11.100 1.00 95.88 82 PRO A O 1
ATOM 628 N N . LEU A 1 83 ? 1.413 7.132 11.031 1.00 95.38 83 LEU A N 1
ATOM 629 C CA . LEU A 1 83 ? 0.440 7.993 10.367 1.00 95.38 83 LEU A CA 1
ATOM 630 C C . LEU A 1 83 ? -0.779 8.144 11.273 1.00 95.38 83 LEU A C 1
ATOM 632 O O . LEU A 1 83 ? -1.416 7.160 11.656 1.00 95.38 83 LEU A O 1
ATOM 636 N N . ASP A 1 84 ? -1.088 9.386 11.623 1.00 95.06 84 ASP A N 1
ATOM 637 C CA . ASP A 1 84 ? -2.273 9.747 12.384 1.00 95.06 84 ASP A CA 1
ATOM 638 C C . ASP A 1 84 ? -3.351 10.283 11.444 1.00 95.06 84 ASP A C 1
ATOM 640 O O . ASP A 1 84 ? -3.117 11.229 10.700 1.00 95.06 84 ASP A O 1
ATOM 644 N N . VAL A 1 85 ? -4.539 9.687 11.501 1.00 94.81 85 VAL A N 1
ATOM 645 C CA . VAL A 1 85 ? -5.698 10.086 10.701 1.00 94.81 85 VAL A CA 1
ATOM 646 C C . VAL A 1 85 ? -6.807 10.558 11.625 1.00 94.81 85 VAL A C 1
ATOM 648 O O . VAL A 1 85 ? -7.106 9.913 12.633 1.00 94.81 85 VAL A O 1
ATOM 651 N N . TYR A 1 86 ? -7.422 11.681 11.268 1.00 95.06 86 TYR A N 1
ATOM 652 C CA . TYR A 1 86 ? -8.536 12.281 11.990 1.00 95.06 86 TYR A CA 1
ATOM 653 C C . TYR A 1 86 ? -9.831 12.025 11.221 1.00 95.06 86 TYR A C 1
ATOM 655 O O . TYR A 1 86 ? -9.919 12.329 10.035 1.00 95.06 86 TYR A O 1
ATOM 663 N N . LEU A 1 87 ? -10.819 11.443 11.894 1.00 93.81 87 LEU A N 1
ATOM 664 C CA . LEU A 1 87 ? -12.087 11.022 11.306 1.00 93.81 87 LEU A CA 1
ATOM 665 C C . LEU A 1 87 ? -13.238 11.733 12.006 1.00 93.81 87 LEU A C 1
ATOM 667 O O . LEU A 1 87 ? -13.310 11.723 13.236 1.00 93.81 87 LEU A O 1
ATOM 671 N N . GLU A 1 88 ? -14.152 12.310 11.234 1.00 94.44 88 GLU A N 1
ATOM 672 C CA . GLU A 1 88 ? -15.430 12.791 11.756 1.00 94.44 88 GLU A CA 1
ATOM 673 C C . GLU A 1 88 ? -16.427 11.633 11.820 1.00 94.44 88 GLU A C 1
ATOM 675 O O . GLU A 1 88 ? -16.721 10.989 10.813 1.00 94.44 88 GLU A O 1
ATOM 680 N N . VAL A 1 89 ? -16.924 11.335 13.019 1.00 93.25 89 VAL A N 1
ATOM 681 C CA . VAL A 1 89 ? -17.778 10.169 13.282 1.00 93.25 89 VAL A CA 1
ATOM 682 C C . VAL A 1 89 ? -18.906 10.521 14.245 1.00 93.25 89 VAL A C 1
ATOM 684 O O . VAL A 1 89 ? -18.776 11.427 15.068 1.00 93.25 89 VAL A O 1
ATOM 687 N N . ASP A 1 90 ? -20.011 9.774 14.200 1.00 93.06 90 ASP A N 1
ATOM 688 C CA . ASP A 1 90 ? -21.002 9.828 15.277 1.00 93.06 90 ASP A CA 1
ATOM 689 C C . ASP A 1 90 ? -20.449 9.143 16.533 1.00 93.06 90 ASP A C 1
ATOM 691 O O . ASP A 1 90 ? -20.132 7.951 16.530 1.00 93.06 90 ASP A O 1
ATOM 695 N N . GLY A 1 91 ? -20.369 9.889 17.634 1.00 91.12 91 GLY A N 1
ATOM 696 C CA . GLY A 1 91 ? -19.776 9.414 18.875 1.00 91.12 91 GLY A CA 1
ATOM 697 C C . GLY A 1 91 ? -20.510 8.230 19.499 1.00 91.12 91 GLY A C 1
ATOM 698 O O . GLY A 1 91 ? -19.870 7.391 20.136 1.00 91.12 91 GLY A O 1
ATOM 699 N N . THR A 1 92 ? -21.829 8.109 19.316 1.00 90.25 92 THR A N 1
ATOM 700 C CA . THR A 1 92 ? -22.574 6.979 19.893 1.00 90.25 92 THR A CA 1
ATOM 701 C C . THR A 1 92 ? -22.262 5.675 19.168 1.00 90.25 92 THR A C 1
ATOM 703 O O . THR A 1 92 ? -21.920 4.678 19.808 1.00 90.25 92 THR A O 1
ATOM 706 N N . THR A 1 93 ? -22.273 5.721 17.839 1.00 91.50 93 THR A N 1
ATOM 707 C CA . THR A 1 93 ? -21.957 4.601 16.952 1.00 91.50 93 THR A CA 1
ATOM 708 C C . THR A 1 93 ? -20.487 4.206 17.079 1.00 91.50 93 THR A C 1
ATOM 710 O O . THR A 1 93 ? -20.178 3.037 17.289 1.00 91.50 93 THR A O 1
ATOM 713 N N . TRP A 1 94 ? -19.578 5.187 17.081 1.00 91.94 94 TRP A N 1
ATOM 714 C CA . TRP A 1 94 ? -18.146 4.954 17.269 1.00 91.94 94 TRP A CA 1
ATOM 715 C C . TRP A 1 94 ? -17.838 4.238 18.584 1.00 91.94 94 TRP A C 1
ATOM 717 O O . TRP A 1 94 ? -17.078 3.274 18.605 1.00 91.94 94 TRP A O 1
ATOM 727 N N . ASN A 1 95 ? -18.437 4.678 19.698 1.00 90.25 95 ASN A N 1
ATOM 728 C CA . ASN A 1 95 ? -18.201 4.056 21.003 1.00 90.25 95 ASN A CA 1
ATOM 729 C C . ASN A 1 95 ? -18.671 2.594 21.039 1.00 90.25 95 ASN A C 1
ATOM 731 O O . ASN A 1 95 ? -17.986 1.751 21.621 1.00 90.25 95 ASN A O 1
ATOM 735 N N . ARG A 1 96 ? -19.809 2.287 20.406 1.00 90.44 96 ARG A N 1
ATOM 736 C CA . ARG A 1 96 ? -20.322 0.918 20.261 1.00 90.44 96 ARG A CA 1
ATOM 737 C C . ARG A 1 96 ? -19.366 0.052 19.437 1.00 90.44 96 ARG A C 1
ATOM 739 O O . ARG A 1 96 ? -18.983 -1.027 19.883 1.00 90.44 96 ARG A O 1
ATOM 746 N N . ASP A 1 97 ? -18.942 0.538 18.278 1.00 92.19 97 ASP A N 1
ATOM 747 C CA . ASP A 1 97 ? -18.104 -0.226 17.349 1.00 92.19 97 ASP A CA 1
ATOM 748 C C . ASP A 1 97 ? -16.680 -0.410 17.903 1.00 92.19 97 ASP A C 1
ATOM 750 O O . ASP A 1 97 ? -16.094 -1.490 17.807 1.00 92.19 97 ASP A O 1
ATOM 754 N N . MET A 1 98 ? -16.150 0.602 18.597 1.00 91.38 98 MET A N 1
ATOM 755 C CA . MET A 1 98 ? -14.918 0.487 19.380 1.00 91.38 98 MET A CA 1
ATOM 756 C C . MET A 1 98 ? -15.035 -0.573 20.477 1.00 91.38 98 MET A C 1
ATOM 758 O O . MET A 1 98 ? -14.086 -1.327 20.680 1.00 91.38 98 MET A O 1
ATOM 762 N N . ALA A 1 99 ? -16.167 -0.652 21.187 1.00 89.00 99 ALA A N 1
ATOM 763 C CA . ALA A 1 99 ? -16.371 -1.667 22.220 1.00 89.00 99 ALA A CA 1
ATOM 764 C C . ALA A 1 99 ? -16.362 -3.088 21.634 1.00 89.00 99 ALA A C 1
ATOM 766 O O . ALA A 1 99 ? -15.796 -3.992 22.251 1.00 89.00 99 ALA A O 1
ATOM 767 N N . TYR A 1 100 ? -16.913 -3.272 20.430 1.00 89.19 100 TYR A N 1
ATOM 768 C CA . TYR A 1 100 ? -16.831 -4.531 19.689 1.00 89.19 100 TYR A CA 1
ATOM 769 C C . TYR A 1 100 ? -15.391 -4.868 19.272 1.00 89.19 100 TYR A C 1
ATOM 771 O O . TYR A 1 100 ? -14.897 -5.954 19.563 1.00 89.19 100 TYR A O 1
ATOM 779 N N . VAL A 1 101 ? -14.662 -3.930 18.660 1.00 89.19 101 VAL A N 1
ATOM 780 C CA . VAL A 1 101 ? -13.251 -4.151 18.291 1.00 89.19 101 VAL A CA 1
ATOM 781 C C . VAL A 1 101 ? -12.408 -4.490 19.523 1.00 89.19 101 VAL A C 1
ATOM 783 O O . VAL A 1 101 ? -11.604 -5.423 19.503 1.00 89.19 101 VAL A O 1
ATOM 786 N N . GLU A 1 102 ? -12.611 -3.766 20.625 1.00 87.12 102 GLU A N 1
ATOM 787 C CA . GLU A 1 102 ? -11.929 -4.037 21.885 1.00 87.12 102 GLU A CA 1
ATOM 788 C C . GLU A 1 102 ? -12.282 -5.413 22.457 1.00 87.12 102 GLU A C 1
ATOM 790 O O . GLU A 1 102 ? -11.388 -6.056 23.004 1.00 87.12 102 GLU A O 1
ATOM 795 N N . SER A 1 103 ? -13.532 -5.879 22.353 1.00 85.88 103 SER A N 1
ATOM 796 C CA . SER A 1 103 ? -13.915 -7.206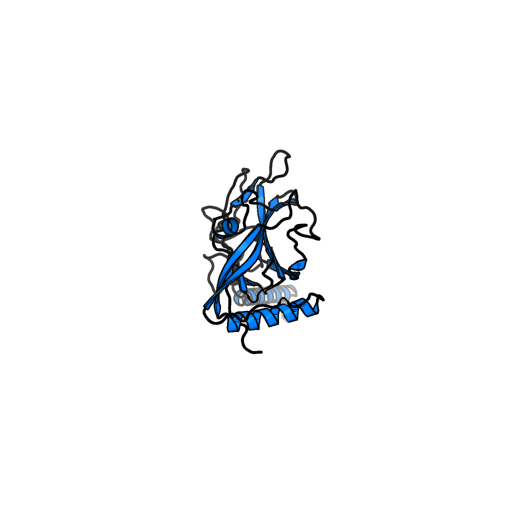 22.845 1.00 85.88 103 SER A CA 1
ATOM 797 C C . SER A 1 103 ? -13.233 -8.306 22.035 1.00 85.88 103 SER A C 1
ATOM 799 O O . SER A 1 103 ? -12.596 -9.170 22.634 1.00 85.88 103 SER A O 1
ATOM 801 N N . VAL A 1 104 ? -13.238 -8.207 20.700 1.00 84.81 104 VAL A N 1
ATOM 802 C CA . VAL A 1 104 ? -12.583 -9.175 19.807 1.00 84.81 104 VAL A CA 1
ATOM 803 C C . VAL A 1 104 ? -11.078 -9.237 20.075 1.00 84.81 104 VAL A C 1
ATOM 805 O O . VAL A 1 104 ? -10.521 -10.328 20.213 1.00 84.81 104 VAL A O 1
ATOM 808 N N . ILE A 1 105 ? -10.418 -8.083 20.231 1.00 82.88 105 ILE A N 1
ATOM 809 C CA . ILE A 1 105 ? -8.986 -8.025 20.554 1.00 82.88 105 ILE A CA 1
ATOM 810 C C . ILE A 1 105 ? -8.719 -8.557 21.973 1.00 82.88 105 ILE A C 1
ATOM 812 O O . ILE A 1 105 ? -7.772 -9.318 22.164 1.00 82.88 105 ILE A O 1
ATOM 816 N N . LYS A 1 106 ? -9.533 -8.213 22.982 1.00 71.12 106 LYS A N 1
ATOM 817 C CA . LYS A 1 106 ? -9.331 -8.646 24.381 1.00 71.12 106 LYS A CA 1
ATOM 818 C C . LYS A 1 106 ? -9.614 -10.124 24.625 1.00 71.12 106 LYS A C 1
ATOM 820 O O . LYS A 1 106 ? -9.025 -10.669 25.553 1.00 71.12 106 LYS A O 1
ATOM 825 N N . SER A 1 107 ? -10.374 -10.813 23.771 1.00 58.50 107 SER A N 1
ATOM 826 C CA . SER A 1 107 ? -10.409 -12.290 23.772 1.00 58.50 107 SER A CA 1
ATOM 827 C C . SER A 1 107 ? -9.008 -12.919 23.643 1.00 58.50 107 SER A C 1
ATOM 829 O O . SER A 1 107 ? -8.837 -14.092 23.952 1.00 58.50 107 SER A O 1
ATOM 831 N N . SER A 1 108 ? -7.998 -12.136 23.231 1.00 53.34 108 SER A N 1
ATOM 832 C CA . SER A 1 108 ? -6.581 -12.517 23.177 1.00 53.34 108 SER A CA 1
ATOM 833 C C . SER A 1 108 ? -5.673 -11.852 24.237 1.00 53.34 108 SER A C 1
ATOM 835 O O . SER A 1 108 ? -4.466 -12.090 24.226 1.00 53.34 108 SER A O 1
ATOM 837 N N . SER A 1 109 ? -6.195 -11.026 25.163 1.00 52.75 109 SER A N 1
ATOM 838 C CA . SER A 1 109 ? -5.385 -10.347 26.198 1.00 52.75 109 SER A CA 1
ATOM 839 C C . SER A 1 109 ? -6.187 -9.822 27.409 1.00 52.75 109 SER A C 1
ATOM 841 O O . SER A 1 109 ? -7.138 -9.059 27.238 1.00 52.75 109 SER A O 1
ATOM 843 N N . HIS A 1 110 ? -5.728 -10.115 28.637 1.00 51.78 110 HIS A N 1
ATOM 844 C CA . HIS A 1 110 ? -6.301 -9.681 29.930 1.00 51.78 110 HIS A CA 1
ATOM 845 C C . HIS A 1 110 ? -6.020 -8.205 30.298 1.00 51.78 110 HIS A C 1
ATOM 847 O O . HIS A 1 110 ? -5.459 -7.920 31.356 1.00 51.78 110 HIS A O 1
ATOM 853 N N . LEU A 1 111 ? -6.374 -7.241 29.442 1.00 49.03 111 LEU A N 1
ATOM 854 C CA . LEU A 1 111 ? -6.189 -5.816 29.758 1.00 49.03 111 LEU A CA 1
ATOM 855 C C . LEU A 1 111 ? -7.481 -5.159 30.279 1.00 49.03 111 LEU A C 1
ATOM 857 O O . LEU A 1 111 ? -8.553 -5.383 29.707 1.00 49.03 111 LEU A O 1
ATOM 861 N N . PRO A 1 112 ? -7.397 -4.318 31.331 1.00 46.66 112 PRO A N 1
ATOM 862 C CA . PRO A 1 112 ? -8.560 -3.670 31.927 1.00 46.66 112 PRO A CA 1
ATOM 863 C C . PRO A 1 112 ? -9.246 -2.720 30.937 1.00 46.66 112 PRO A C 1
ATOM 865 O O . PRO A 1 112 ? -8.603 -2.022 30.150 1.00 46.66 112 PRO A O 1
ATOM 868 N N . ALA A 1 113 ? -10.580 -2.697 30.971 1.00 54.91 113 ALA A N 1
ATOM 869 C CA . ALA A 1 113 ? -11.383 -1.826 30.123 1.00 54.91 113 ALA A CA 1
ATOM 870 C C . ALA A 1 113 ? -11.140 -0.354 30.484 1.00 54.91 113 ALA A C 1
ATOM 872 O O . ALA A 1 113 ? -11.354 0.071 31.619 1.00 54.91 113 ALA A O 1
ATOM 873 N N . ARG A 1 114 ? -10.686 0.443 29.512 1.00 56.03 114 ARG A N 1
ATOM 874 C CA . ARG A 1 114 ? -10.515 1.883 29.698 1.00 56.03 114 ARG A CA 1
ATOM 875 C C . ARG A 1 114 ? -11.904 2.520 29.708 1.00 56.03 114 ARG A C 1
ATOM 877 O O . ARG A 1 114 ? -12.562 2.560 28.676 1.00 56.03 114 ARG A O 1
ATOM 884 N N . SER A 1 115 ? -12.348 3.002 30.868 1.00 47.72 115 SER A N 1
ATOM 885 C CA . SER A 1 115 ? -13.607 3.746 30.996 1.00 47.72 115 SER A CA 1
ATOM 886 C C . SER A 1 115 ? -13.550 5.000 30.118 1.00 47.72 115 SER A C 1
ATOM 888 O O . SER A 1 115 ? -12.794 5.933 30.399 1.00 47.72 115 SER A O 1
ATOM 890 N N . LYS A 1 116 ? -14.294 5.005 29.008 1.00 63.91 116 LYS A N 1
ATOM 891 C CA . LYS A 1 116 ? -14.452 6.173 28.134 1.00 63.91 116 LYS A CA 1
ATOM 892 C C . LYS A 1 116 ? -15.830 6.778 28.391 1.00 63.91 116 LYS A C 1
ATOM 894 O O . LYS A 1 116 ? -16.833 6.070 28.390 1.00 63.91 116 LYS A O 1
ATOM 899 N N . ARG A 1 117 ? -15.879 8.095 28.631 1.00 64.62 117 ARG A N 1
ATOM 900 C CA . ARG A 1 117 ? -17.145 8.841 28.732 1.00 64.62 117 ARG A CA 1
ATOM 901 C C . ARG A 1 117 ? -17.911 8.693 27.420 1.00 64.62 117 ARG A C 1
ATOM 903 O O . ARG A 1 117 ? -17.316 8.861 26.359 1.00 64.62 117 ARG A O 1
ATOM 910 N N . LEU A 1 118 ? -19.213 8.436 27.508 1.00 68.50 118 LEU A N 1
ATOM 911 C CA . LEU A 1 118 ? -20.089 8.367 26.344 1.00 68.50 118 LEU A CA 1
ATOM 912 C C . LEU A 1 118 ? -20.123 9.742 25.659 1.00 68.50 118 LEU A C 1
ATOM 914 O O . LEU A 1 118 ? -20.619 10.715 26.229 1.00 68.50 118 LEU A O 1
ATOM 918 N N . ARG A 1 119 ? -19.550 9.825 24.459 1.00 77.69 119 ARG A N 1
ATOM 919 C CA . ARG A 1 119 ? -19.543 11.035 23.624 1.00 77.69 119 ARG A CA 1
ATOM 920 C C . ARG A 1 119 ? -20.745 10.966 22.681 1.00 77.69 119 ARG A C 1
ATOM 922 O O . ARG A 1 119 ? -20.940 9.936 22.043 1.00 77.69 119 ARG A O 1
ATOM 929 N N . LYS A 1 120 ? -21.566 12.019 22.637 1.00 81.88 120 LYS A N 1
ATOM 930 C CA . LYS A 1 120 ? -22.764 12.114 21.781 1.00 81.88 120 LYS A CA 1
ATOM 931 C C . LYS A 1 120 ? -22.542 13.136 20.665 1.00 81.88 120 LYS A C 1
ATOM 933 O O . LYS A 1 120 ? -21.866 14.132 20.907 1.00 81.88 120 LYS A O 1
ATOM 938 N N . GLY A 1 121 ? -23.176 12.913 19.513 1.00 88.75 121 GLY A N 1
ATOM 939 C CA . GLY A 1 121 ? -23.079 13.782 18.338 1.00 88.75 121 GLY A CA 1
ATOM 940 C C . GLY A 1 121 ? -21.798 13.559 17.534 1.00 88.75 121 GLY A C 1
ATOM 941 O O . GLY A 1 121 ? -21.028 12.642 17.826 1.00 88.75 121 GLY A O 1
ATOM 942 N N . THR A 1 122 ? -21.578 14.404 16.528 1.00 92.56 122 THR A N 1
ATOM 943 C CA . THR A 1 122 ? -20.376 14.364 15.688 1.00 92.56 122 THR A CA 1
ATOM 944 C C . THR A 1 122 ? -19.136 14.702 16.508 1.00 92.56 122 THR A C 1
ATOM 946 O O . THR A 1 122 ? -19.081 15.735 17.177 1.00 92.56 122 THR A O 1
ATOM 949 N N . ILE A 1 123 ? -18.138 13.826 16.457 1.00 92.75 123 ILE A N 1
ATOM 950 C CA . ILE A 1 123 ? -16.845 13.990 17.118 1.00 92.75 123 ILE A CA 1
ATOM 951 C C . ILE A 1 123 ? -15.711 13.712 16.135 1.00 92.75 123 ILE A C 1
ATOM 953 O O . ILE A 1 123 ? -15.874 12.942 15.192 1.00 92.75 123 ILE A O 1
ATOM 957 N N . THR A 1 124 ? -14.544 14.297 16.396 1.00 94.19 124 THR A N 1
ATOM 958 C CA . THR A 1 124 ? -13.309 13.971 15.678 1.00 94.19 124 THR A CA 1
ATOM 959 C C . THR A 1 124 ? -12.509 12.949 16.476 1.00 94.19 124 THR A C 1
ATOM 961 O O . THR A 1 124 ? -12.097 13.213 17.609 1.00 94.19 124 THR A O 1
ATOM 964 N N . GLU A 1 125 ? -12.266 11.784 15.891 1.00 93.12 125 GLU A N 1
ATOM 965 C CA . GLU A 1 125 ? -11.478 10.712 16.494 1.00 93.12 125 GLU A CA 1
ATOM 966 C C . GLU A 1 1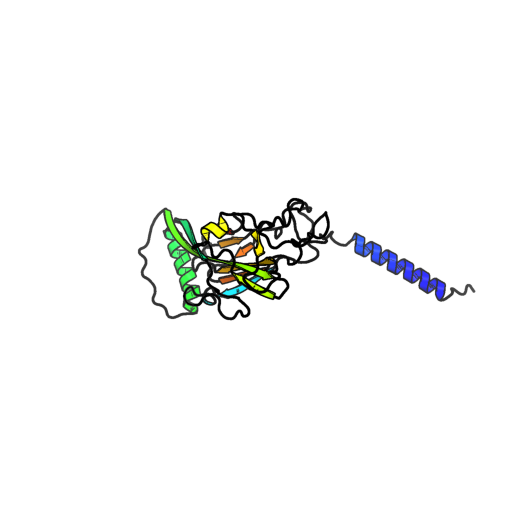25 ? -10.172 10.513 15.730 1.00 93.12 125 GLU A C 1
ATOM 968 O O . GLU A 1 125 ? -10.130 10.557 14.503 1.00 93.12 125 GLU A O 1
ATOM 973 N N . ARG A 1 126 ? -9.084 10.303 16.476 1.00 94.50 126 ARG A N 1
ATOM 974 C CA . ARG A 1 126 ? -7.751 10.070 15.917 1.00 94.50 126 ARG A CA 1
ATOM 975 C C . ARG A 1 126 ? -7.447 8.580 15.931 1.00 94.50 126 ARG A C 1
ATOM 977 O O . ARG A 1 126 ? -7.402 7.969 17.001 1.00 94.50 126 ARG A O 1
ATOM 984 N N . VAL A 1 127 ? -7.158 8.018 14.765 1.00 94.88 127 VAL A N 1
ATOM 985 C CA . VAL A 1 127 ? -6.644 6.654 14.612 1.00 94.88 127 VAL A CA 1
ATOM 986 C C . VAL A 1 127 ? -5.202 6.687 14.130 1.00 94.88 127 VAL A C 1
ATOM 988 O O . VAL A 1 127 ? -4.812 7.570 13.376 1.00 94.88 127 VAL A O 1
ATOM 991 N N . LYS A 1 128 ? -4.400 5.721 14.580 1.00 95.19 128 LYS A N 1
ATOM 992 C CA . LYS A 1 128 ? -2.986 5.610 14.220 1.00 95.19 128 LYS A CA 1
ATOM 993 C C . LYS A 1 128 ? -2.729 4.303 13.488 1.00 95.19 128 LYS A C 1
ATOM 995 O O . LYS A 1 128 ? -3.031 3.238 14.032 1.00 95.19 128 LYS A O 1
ATOM 1000 N N . LEU A 1 129 ? -2.143 4.400 12.303 1.00 96.00 129 LEU A N 1
ATOM 1001 C CA . LEU A 1 129 ? -1.560 3.289 11.557 1.00 96.00 129 LEU A CA 1
ATOM 1002 C C . LEU A 1 129 ? -0.047 3.486 11.423 1.00 96.00 129 LEU A C 1
ATOM 1004 O O . LEU A 1 129 ? 0.487 4.535 11.782 1.00 96.00 129 LEU A O 1
ATOM 1008 N N . PHE A 1 130 ? 0.647 2.460 10.941 1.00 96.81 130 PHE A N 1
ATOM 1009 C CA . PHE A 1 130 ? 2.070 2.554 10.629 1.00 96.81 130 PHE A CA 1
ATOM 1010 C C . PHE A 1 130 ? 2.337 2.074 9.212 1.00 96.81 130 PHE A C 1
ATOM 1012 O O . PHE A 1 130 ? 1.807 1.032 8.816 1.00 96.81 130 PHE A O 1
ATOM 1019 N N . ILE A 1 131 ? 3.154 2.822 8.473 1.00 96.75 131 ILE A N 1
ATOM 1020 C CA . ILE A 1 131 ? 3.458 2.564 7.064 1.00 96.75 131 ILE A CA 1
ATOM 1021 C C . ILE A 1 131 ? 4.972 2.527 6.866 1.00 96.75 131 ILE A C 1
ATOM 1023 O O . ILE A 1 131 ? 5.708 3.277 7.499 1.00 96.75 131 ILE A O 1
ATOM 1027 N N . GLY A 1 132 ? 5.457 1.661 5.982 1.00 95.88 132 GLY A N 1
ATOM 1028 C CA . GLY A 1 132 ? 6.858 1.692 5.573 1.00 95.88 132 GLY A CA 1
ATOM 1029 C C . GLY A 1 132 ? 7.059 1.192 4.159 1.00 95.88 132 GLY A C 1
ATOM 1030 O O . GLY A 1 132 ? 6.366 0.282 3.700 1.00 95.88 132 GLY A O 1
ATOM 1031 N N . MET A 1 133 ? 8.033 1.800 3.494 1.00 96.19 133 MET A N 1
ATOM 1032 C CA . MET A 1 133 ? 8.381 1.535 2.106 1.00 96.19 133 MET A CA 1
ATOM 1033 C C . MET A 1 133 ? 9.654 0.695 2.081 1.00 96.19 133 MET A C 1
ATOM 1035 O O . MET A 1 133 ? 10.731 1.188 2.413 1.00 96.19 133 MET A O 1
ATOM 1039 N N . GLU A 1 134 ? 9.541 -0.584 1.741 1.00 96.19 134 GLU A N 1
ATOM 1040 C CA . GLU A 1 134 ? 10.683 -1.491 1.679 1.00 96.19 134 GLU A CA 1
ATOM 1041 C C . GLU A 1 134 ? 11.248 -1.558 0.264 1.00 96.19 134 GLU A C 1
ATOM 1043 O O . GLU A 1 134 ? 10.574 -1.974 -0.683 1.00 96.19 134 GLU A O 1
ATOM 1048 N N . TYR A 1 135 ? 12.528 -1.221 0.159 1.00 95.75 135 TYR A N 1
ATOM 1049 C CA . TYR A 1 135 ? 13.295 -1.283 -1.069 1.00 95.75 135 TYR A CA 1
ATOM 1050 C C . TYR A 1 135 ? 14.264 -2.461 -1.048 1.00 95.75 135 TYR A C 1
ATOM 1052 O O . TYR A 1 135 ? 14.870 -2.757 -0.016 1.00 95.75 135 TYR A O 1
ATOM 1060 N N . GLU A 1 136 ? 14.442 -3.101 -2.200 1.00 94.69 136 GLU A N 1
ATOM 1061 C CA . GLU A 1 136 ? 15.331 -4.249 -2.388 1.00 94.69 136 GLU A CA 1
ATOM 1062 C C . GLU A 1 136 ? 16.196 -4.054 -3.642 1.00 94.69 136 GLU A C 1
ATOM 1064 O O . GLU A 1 136 ? 15.680 -3.742 -4.719 1.00 94.69 136 GLU A O 1
ATOM 1069 N N . CYS A 1 137 ? 17.517 -4.208 -3.516 1.00 91.94 137 CYS A N 1
ATOM 1070 C CA . CYS A 1 137 ? 18.435 -4.170 -4.664 1.00 91.94 137 CYS A CA 1
ATOM 1071 C C . CYS A 1 137 ? 18.651 -5.566 -5.273 1.00 91.94 137 CYS A C 1
ATOM 1073 O O . CYS A 1 137 ? 18.2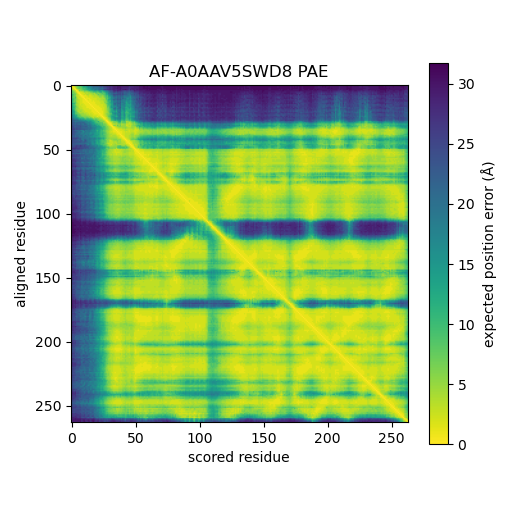63 -6.575 -4.687 1.00 91.94 137 CYS A O 1
ATOM 1075 N N . SER A 1 138 ? 19.285 -5.650 -6.447 1.00 88.56 138 SER A N 1
ATOM 1076 C CA . SER A 1 138 ? 19.571 -6.931 -7.120 1.00 88.56 138 SER A CA 1
ATOM 1077 C C . SER A 1 138 ? 20.469 -7.871 -6.309 1.00 88.56 138 SER A C 1
ATOM 1079 O O . SER A 1 138 ? 20.300 -9.084 -6.394 1.00 88.56 138 SER A O 1
ATOM 1081 N N . ALA A 1 139 ? 21.364 -7.336 -5.476 1.00 88.50 139 ALA A N 1
ATOM 1082 C CA . ALA A 1 139 ? 22.146 -8.116 -4.515 1.00 88.50 139 ALA A CA 1
ATOM 1083 C C . ALA A 1 139 ? 21.340 -8.625 -3.294 1.00 88.50 139 ALA A C 1
ATOM 1085 O O . ALA A 1 139 ? 21.902 -9.302 -2.435 1.00 88.50 139 ALA A O 1
ATOM 1086 N N . GLY A 1 140 ? 20.046 -8.298 -3.185 1.00 89.94 140 GLY A N 1
ATOM 1087 C CA . GLY A 1 140 ? 19.162 -8.755 -2.105 1.00 89.94 140 GLY A CA 1
ATOM 1088 C C . GLY A 1 140 ? 19.232 -7.929 -0.816 1.00 89.94 140 GLY A C 1
ATOM 1089 O O . GLY A 1 140 ? 18.689 -8.338 0.210 1.00 89.94 140 GLY A O 1
ATOM 1090 N N . HIS A 1 141 ? 19.886 -6.763 -0.830 1.00 91.44 141 HIS A N 1
ATOM 1091 C CA . HIS A 1 141 ? 19.878 -5.859 0.318 1.00 91.44 141 HIS A CA 1
ATOM 1092 C C . HIS A 1 141 ? 18.508 -5.204 0.471 1.00 91.44 141 HIS A C 1
ATOM 1094 O O . HIS A 1 141 ? 18.052 -4.504 -0.435 1.00 91.44 141 HIS A O 1
ATOM 1100 N N . ARG A 1 142 ? 17.886 -5.400 1.635 1.00 93.94 142 ARG A N 1
ATOM 1101 C CA . ARG A 1 142 ? 16.575 -4.841 1.970 1.00 93.94 142 ARG A CA 1
ATOM 1102 C C . ARG A 1 142 ? 16.740 -3.651 2.900 1.00 93.94 142 ARG A C 1
ATOM 1104 O O . ARG A 1 142 ? 17.504 -3.718 3.860 1.00 93.94 142 ARG A O 1
ATOM 1111 N N . GLN A 1 143 ? 16.013 -2.573 2.657 1.00 93.38 143 GLN A N 1
ATOM 1112 C CA . GLN A 1 143 ? 16.012 -1.399 3.527 1.00 93.38 143 GLN A CA 1
ATOM 1113 C C . GLN A 1 143 ? 14.624 -0.775 3.574 1.00 93.38 143 GLN A C 1
ATOM 1115 O O . GLN A 1 143 ? 13.932 -0.728 2.559 1.00 93.38 143 GLN A O 1
ATOM 1120 N N . LEU A 1 144 ? 14.240 -0.238 4.730 1.00 94.25 144 LEU A N 1
ATOM 1121 C CA . LEU A 1 144 ? 13.169 0.751 4.765 1.00 94.25 144 LEU A CA 1
ATOM 1122 C C . LEU A 1 144 ? 13.724 2.076 4.227 1.00 94.25 144 LEU A C 1
ATOM 1124 O O . LEU A 1 144 ? 14.782 2.541 4.671 1.00 94.25 144 LEU A O 1
ATOM 1128 N N . GLY A 1 145 ? 13.066 2.599 3.196 1.00 86.75 145 GLY A N 1
ATOM 1129 C CA . GLY A 1 145 ? 13.412 3.851 2.531 1.00 86.75 145 GLY A CA 1
ATOM 1130 C C . GLY A 1 145 ? 12.736 5.061 3.161 1.00 86.75 145 GLY A C 1
ATOM 1131 O O . GLY A 1 145 ? 11.943 4.910 4.085 1.00 86.75 145 GLY A O 1
ATOM 1132 N N . MET A 1 146 ? 13.029 6.238 2.602 1.00 84.56 146 MET A N 1
ATOM 1133 C CA . MET A 1 146 ? 12.421 7.517 2.989 1.00 84.56 146 MET A CA 1
ATOM 1134 C C . MET A 1 146 ? 12.646 7.883 4.467 1.00 84.56 146 MET A C 1
ATOM 1136 O O . MET A 1 146 ? 11.744 8.330 5.173 1.00 84.56 146 MET A O 1
ATOM 1140 N N . ARG A 1 147 ? 13.878 7.666 4.946 1.00 74.19 147 ARG A N 1
ATOM 1141 C CA . ARG A 1 147 ? 14.284 7.915 6.343 1.00 74.19 147 ARG A CA 1
ATOM 1142 C C . ARG A 1 147 ? 14.270 9.393 6.719 1.00 74.19 147 ARG A C 1
ATOM 1144 O O . ARG A 1 147 ? 14.345 9.720 7.894 1.00 74.19 147 ARG A O 1
ATOM 1151 N N . GLU A 1 148 ? 14.249 10.260 5.721 1.00 81.06 148 GLU A N 1
ATOM 1152 C CA . GLU A 1 148 ? 14.120 11.703 5.849 1.00 81.06 148 GLU A CA 1
ATOM 1153 C C . GLU A 1 148 ? 12.743 12.144 6.360 1.00 81.06 148 GLU A C 1
ATOM 1155 O O . GLU A 1 148 ? 12.620 13.272 6.830 1.00 81.06 148 GLU A O 1
ATOM 1160 N N . PHE A 1 149 ? 11.722 11.284 6.296 1.00 85.62 149 PHE A N 1
ATOM 1161 C CA . PHE A 1 149 ? 10.406 11.594 6.844 1.00 85.62 149 PHE A CA 1
ATOM 1162 C C . PHE A 1 149 ? 10.281 11.106 8.284 1.00 85.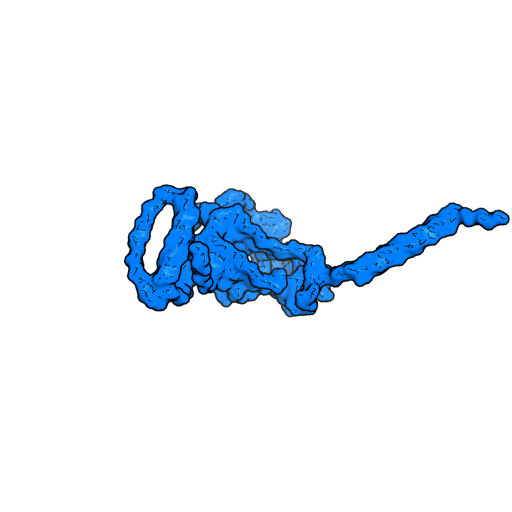62 149 PHE A C 1
ATOM 1164 O O . PHE A 1 149 ? 10.510 9.939 8.583 1.00 85.62 149 PHE A O 1
ATOM 1171 N N . ASP A 1 150 ? 9.835 11.975 9.184 1.00 83.94 150 ASP A N 1
ATOM 1172 C CA . ASP A 1 150 ? 9.591 11.596 10.582 1.00 83.94 150 ASP A CA 1
ATOM 1173 C C . ASP A 1 150 ? 8.217 10.931 10.784 1.00 83.94 150 ASP A C 1
ATOM 1175 O O . ASP A 1 150 ? 7.975 10.244 11.780 1.00 83.94 150 ASP A O 1
ATOM 1179 N N . ASP A 1 151 ? 7.306 11.103 9.826 1.00 90.50 151 ASP A N 1
ATOM 1180 C CA . ASP A 1 151 ? 5.930 10.633 9.903 1.00 90.50 151 ASP A CA 1
ATOM 1181 C C . ASP A 1 151 ? 5.457 9.987 8.593 1.00 90.50 151 ASP A C 1
ATOM 1183 O O . ASP A 1 151 ? 6.094 10.049 7.540 1.00 90.50 151 ASP A O 1
ATOM 1187 N N . GLY A 1 152 ? 4.329 9.290 8.685 1.00 90.25 152 GLY A N 1
ATOM 1188 C CA . GLY A 1 152 ? 3.734 8.594 7.557 1.00 90.25 152 GLY A CA 1
ATOM 1189 C C . GLY A 1 152 ? 2.870 9.488 6.675 1.00 90.25 152 GLY A C 1
ATOM 1190 O O . GLY A 1 152 ? 2.427 9.000 5.640 1.00 90.25 152 GLY A O 1
ATOM 1191 N N . ILE A 1 153 ? 2.607 10.753 7.043 1.00 92.69 153 ILE A N 1
ATOM 1192 C CA . ILE A 1 153 ? 1.783 11.626 6.190 1.00 92.69 153 ILE A CA 1
ATOM 1193 C C . ILE A 1 153 ? 2.562 12.008 4.934 1.00 92.69 153 ILE A C 1
ATOM 1195 O O . ILE A 1 153 ? 2.032 11.884 3.833 1.00 92.69 153 ILE A O 1
ATOM 1199 N N . HIS A 1 154 ? 3.862 12.283 5.066 1.00 92.88 154 HIS A N 1
ATOM 1200 C CA . HIS A 1 154 ? 4.719 12.558 3.914 1.00 92.88 154 HIS A CA 1
ATOM 1201 C C . HIS A 1 154 ? 4.834 11.362 2.960 1.00 92.88 154 HIS A C 1
ATOM 1203 O O . HIS A 1 154 ? 4.938 11.561 1.753 1.00 92.88 154 HIS A O 1
ATOM 1209 N N . LEU A 1 155 ? 4.755 10.128 3.474 1.00 92.56 155 LEU A N 1
ATOM 1210 C CA . LEU A 1 155 ? 4.747 8.919 2.644 1.00 92.56 155 LEU A CA 1
ATOM 1211 C C . LEU A 1 155 ? 3.464 8.741 1.829 1.00 92.56 155 LEU A C 1
ATOM 1213 O O . LEU A 1 155 ? 3.467 7.999 0.849 1.00 92.56 155 LEU A O 1
ATOM 1217 N N . VAL A 1 156 ? 2.359 9.340 2.271 1.00 92.81 156 VAL A N 1
ATOM 1218 C CA . VAL A 1 156 ? 1.062 9.224 1.600 1.00 92.81 156 VAL A CA 1
ATOM 1219 C C . VAL A 1 156 ? 0.818 10.417 0.686 1.00 92.81 156 VAL A C 1
ATOM 1221 O O . VAL A 1 156 ? 0.310 10.226 -0.411 1.00 92.81 156 VAL A O 1
ATOM 1224 N N . GLU A 1 157 ? 1.187 11.629 1.095 1.00 94.25 157 GLU A N 1
ATOM 1225 C CA . GLU A 1 157 ? 0.869 12.858 0.357 1.00 94.25 157 GLU A CA 1
ATOM 1226 C C . GLU A 1 157 ? 1.865 13.198 -0.758 1.00 94.25 157 GLU A C 1
ATOM 1228 O O . GLU A 1 157 ? 1.534 13.996 -1.632 1.00 94.25 157 GLU A O 1
ATOM 1233 N N . ASN A 1 158 ? 3.055 12.589 -0.771 1.00 94.25 158 ASN A N 1
ATOM 1234 C CA . ASN A 1 158 ? 4.073 12.854 -1.789 1.00 94.25 158 ASN A CA 1
ATOM 1235 C C . ASN A 1 158 ? 4.244 11.678 -2.745 1.00 94.25 158 ASN A C 1
ATOM 1237 O O . ASN A 1 158 ? 4.099 10.515 -2.364 1.00 94.25 158 ASN A O 1
ATOM 1241 N N . ASP A 1 159 ? 4.606 11.995 -3.985 1.00 95.75 159 ASP A N 1
ATOM 1242 C CA . ASP A 1 159 ? 5.095 10.988 -4.914 1.00 95.75 159 ASP A CA 1
ATOM 1243 C C . ASP A 1 159 ? 6.455 10.483 -4.412 1.00 95.75 159 ASP A C 1
ATOM 1245 O O . ASP A 1 159 ? 7.354 11.267 -4.096 1.00 95.75 159 ASP A O 1
ATOM 1249 N N . LEU A 1 160 ? 6.605 9.165 -4.321 1.00 95.69 160 LEU A N 1
ATOM 1250 C CA . LEU A 1 160 ? 7.810 8.519 -3.811 1.00 95.69 160 LEU A CA 1
ATOM 1251 C C . LEU A 1 160 ? 8.581 7.851 -4.947 1.00 95.69 160 LEU A C 1
ATOM 1253 O O . LEU A 1 160 ? 7.971 7.308 -5.864 1.00 95.69 160 LEU A O 1
ATOM 1257 N N . PRO A 1 161 ? 9.916 7.816 -4.901 1.00 95.69 161 PRO A N 1
ATOM 1258 C CA . PRO A 1 161 ? 10.704 7.190 -5.952 1.00 95.69 161 PRO A CA 1
ATOM 1259 C C . PRO A 1 161 ? 10.466 5.672 -6.017 1.00 95.69 161 PRO A C 1
ATOM 1261 O O . PRO A 1 161 ? 10.547 4.980 -5.007 1.00 95.69 161 PRO A O 1
ATOM 1264 N N . LEU A 1 162 ? 10.242 5.115 -7.211 1.00 96.12 162 LEU A N 1
ATOM 1265 C CA . LEU A 1 162 ? 10.194 3.655 -7.393 1.00 96.12 162 LEU A CA 1
ATOM 1266 C C . LEU A 1 162 ? 11.584 3.030 -7.198 1.00 96.12 162 LEU A C 1
ATOM 1268 O O . LEU A 1 162 ? 11.706 1.932 -6.659 1.00 96.12 162 LEU A O 1
ATOM 1272 N N . TYR A 1 163 ? 12.632 3.726 -7.632 1.00 95.00 163 TYR A N 1
ATOM 1273 C CA . TYR A 1 163 ? 14.029 3.334 -7.484 1.00 95.00 163 TYR A CA 1
ATOM 1274 C C . TYR A 1 163 ? 14.788 4.380 -6.684 1.00 95.00 163 TYR A C 1
ATOM 1276 O O . TYR A 1 163 ? 14.595 5.573 -6.889 1.00 95.00 163 TYR A O 1
ATOM 1284 N N . GLN A 1 164 ? 15.688 3.942 -5.810 1.00 93.12 164 GLN A N 1
ATOM 1285 C CA . GLN A 1 164 ? 16.595 4.824 -5.079 1.00 93.12 164 GLN A CA 1
ATOM 1286 C C . GLN A 1 164 ? 17.959 4.154 -4.862 1.00 93.12 164 GLN A C 1
ATOM 1288 O O . GLN A 1 164 ? 18.057 2.925 -4.952 1.00 93.12 164 GLN A O 1
ATOM 1293 N N . PRO A 1 165 ? 19.010 4.912 -4.505 1.00 91.69 165 PRO A N 1
ATOM 1294 C CA . PRO A 1 165 ? 20.299 4.332 -4.148 1.00 91.69 165 PRO A CA 1
ATOM 1295 C C . PRO A 1 165 ? 20.201 3.335 -2.979 1.00 91.69 165 PRO A C 1
ATOM 1297 O O . PRO A 1 165 ? 19.559 3.595 -1.955 1.00 91.69 165 PRO A O 1
ATOM 1300 N N . CYS A 1 166 ? 20.869 2.186 -3.102 1.00 91.00 166 CYS A N 1
ATOM 1301 C CA . CYS A 1 166 ? 21.011 1.251 -1.992 1.00 91.00 166 CYS A CA 1
ATOM 1302 C C . CYS A 1 166 ? 21.880 1.863 -0.876 1.00 91.00 166 CYS A C 1
ATOM 1304 O O . CYS A 1 166 ? 22.917 2.473 -1.118 1.00 91.00 166 CYS A O 1
ATOM 1306 N N . SER A 1 167 ? 21.497 1.649 0.382 1.00 87.31 167 SER A N 1
ATOM 1307 C CA . SER A 1 167 ? 22.246 2.115 1.560 1.00 87.31 167 SER A CA 1
ATOM 1308 C C . SER A 1 167 ? 23.527 1.308 1.807 1.00 87.31 167 SER A C 1
ATOM 1310 O O . SER A 1 167 ? 24.320 1.644 2.693 1.00 87.31 167 SER A O 1
ATOM 1312 N N . TYR A 1 168 ? 23.730 0.211 1.074 1.00 83.50 168 TYR A N 1
ATOM 1313 C CA . TYR A 1 168 ? 24.926 -0.605 1.191 1.00 83.50 168 TYR A CA 1
ATOM 1314 C C . TYR A 1 168 ? 26.132 0.107 0.567 1.00 83.50 168 TYR A C 1
ATOM 1316 O O . TYR A 1 168 ? 26.131 0.478 -0.600 1.00 83.50 168 TYR A O 1
ATOM 1324 N N . ARG A 1 169 ? 27.194 0.285 1.356 1.00 69.75 169 ARG A N 1
ATOM 1325 C CA . ARG A 1 169 ? 28.313 1.193 1.040 1.00 69.75 169 ARG A CA 1
ATOM 1326 C C . ARG A 1 169 ? 29.362 0.638 0.065 1.00 69.75 169 ARG A C 1
ATOM 1328 O O . ARG A 1 169 ? 30.429 1.236 -0.052 1.00 69.75 169 ARG A O 1
ATOM 1335 N N . LYS A 1 170 ? 29.124 -0.499 -0.600 1.00 70.75 170 LYS A N 1
ATOM 1336 C CA . LYS A 1 170 ? 30.073 -1.010 -1.605 1.00 70.75 170 LYS A CA 1
ATOM 1337 C C . LYS A 1 170 ? 29.782 -0.399 -2.971 1.00 70.75 170 LYS A C 1
ATOM 1339 O O . LYS A 1 170 ? 28.637 -0.348 -3.400 1.00 70.75 170 LYS A O 1
ATOM 1344 N N . THR A 1 171 ? 30.837 0.044 -3.643 1.00 63.44 171 THR A N 1
ATOM 1345 C CA . THR A 1 171 ? 30.804 0.503 -5.030 1.00 63.44 171 THR A CA 1
ATOM 1346 C C . THR A 1 171 ? 30.970 -0.676 -6.000 1.00 63.44 171 THR A C 1
ATOM 1348 O O . THR A 1 171 ? 31.782 -1.564 -5.727 1.00 63.44 171 THR A O 1
ATOM 1351 N N . PRO A 1 172 ? 30.249 -0.689 -7.137 1.00 66.06 172 PRO A N 1
ATOM 1352 C CA . PRO A 1 172 ? 29.215 0.272 -7.533 1.00 66.06 172 PRO A CA 1
ATOM 1353 C C . PRO A 1 172 ? 27.933 0.109 -6.696 1.00 66.06 172 PRO A C 1
ATOM 1355 O O . PRO A 1 172 ? 27.507 -1.006 -6.410 1.00 66.06 172 PRO A O 1
ATOM 1358 N N . CYS A 1 173 ? 27.339 1.232 -6.279 1.00 70.75 173 CYS A N 1
ATOM 1359 C CA . CYS A 1 173 ? 26.094 1.219 -5.513 1.00 70.75 173 CYS A CA 1
ATOM 1360 C C . CYS A 1 173 ? 24.931 0.853 -6.443 1.00 70.75 173 CYS A C 1
ATOM 1362 O O . CYS A 1 173 ? 24.687 1.550 -7.427 1.00 70.75 173 CYS A O 1
ATOM 1364 N N . GLU A 1 174 ? 24.224 -0.234 -6.150 1.00 83.31 174 GLU A N 1
ATOM 1365 C CA . GLU A 1 174 ? 23.065 -0.655 -6.938 1.00 83.31 174 GLU A CA 1
ATOM 1366 C C . GLU A 1 174 ? 21.823 0.188 -6.615 1.00 83.31 174 GLU A C 1
ATOM 1368 O O . GLU A 1 174 ? 21.663 0.689 -5.500 1.00 83.31 174 GLU A O 1
ATOM 1373 N N . ASN A 1 175 ? 20.898 0.295 -7.572 1.00 90.00 175 ASN A N 1
ATOM 1374 C CA . ASN A 1 175 ? 19.554 0.788 -7.285 1.00 90.00 175 ASN A CA 1
ATOM 1375 C C . ASN A 1 175 ? 18.758 -0.269 -6.514 1.00 90.00 175 ASN A C 1
ATOM 1377 O O . ASN A 1 175 ? 18.704 -1.441 -6.898 1.00 90.00 175 ASN A O 1
ATOM 1381 N N . ALA A 1 176 ? 18.099 0.167 -5.449 1.00 93.62 176 ALA A N 1
ATOM 1382 C CA . ALA A 1 176 ? 17.064 -0.589 -4.771 1.00 93.62 176 ALA A CA 1
ATOM 1383 C C . ALA A 1 176 ? 15.694 -0.164 -5.317 1.00 93.62 176 ALA A C 1
ATOM 1385 O O . ALA A 1 176 ? 15.422 1.027 -5.460 1.00 93.62 176 ALA A O 1
ATOM 1386 N N . GLN A 1 177 ? 14.839 -1.135 -5.628 1.00 95.69 177 GLN A N 1
ATOM 1387 C CA . GLN A 1 177 ? 13.475 -0.913 -6.107 1.00 95.69 177 GLN A CA 1
ATOM 1388 C C . GLN A 1 177 ? 12.494 -1.029 -4.941 1.00 95.69 177 GLN A C 1
ATOM 1390 O O . GLN A 1 177 ? 12.664 -1.916 -4.107 1.00 95.69 177 GLN A O 1
ATOM 1395 N N . LEU A 1 178 ? 11.459 -0.191 -4.893 1.00 97.06 178 LEU A N 1
ATOM 1396 C CA . LEU A 1 178 ? 10.339 -0.345 -3.971 1.00 97.06 178 LEU A CA 1
ATOM 1397 C C . LEU A 1 178 ? 9.636 -1.671 -4.268 1.00 97.06 178 LEU A C 1
ATOM 1399 O O . LEU A 1 178 ? 9.011 -1.847 -5.315 1.00 97.06 178 LEU A O 1
ATOM 1403 N N . MET A 1 179 ? 9.756 -2.610 -3.335 1.00 96.06 179 MET A N 1
ATOM 1404 C CA . MET A 1 179 ? 9.253 -3.969 -3.496 1.00 96.06 179 MET A CA 1
ATOM 1405 C C . MET A 1 179 ? 8.059 -4.268 -2.608 1.00 96.06 179 MET A C 1
ATOM 1407 O O . MET A 1 179 ? 7.247 -5.130 -2.958 1.00 96.06 179 MET A O 1
ATOM 1411 N N . ARG A 1 180 ? 7.964 -3.627 -1.437 1.00 96.31 180 ARG A N 1
ATOM 1412 C CA . ARG A 1 180 ? 6.904 -3.925 -0.471 1.00 96.31 180 ARG A CA 1
ATOM 1413 C C . ARG A 1 180 ? 6.443 -2.668 0.256 1.00 96.31 180 ARG A C 1
ATOM 1415 O O . ARG A 1 180 ? 7.255 -1.831 0.636 1.00 96.31 180 ARG A O 1
ATOM 1422 N N . ILE A 1 181 ? 5.138 -2.572 0.484 1.00 97.31 181 ILE A N 1
ATOM 1423 C CA . ILE A 1 181 ? 4.522 -1.565 1.350 1.00 97.31 181 ILE A CA 1
ATOM 1424 C C . ILE A 1 181 ? 4.006 -2.287 2.591 1.00 97.31 181 ILE A C 1
ATOM 1426 O O . ILE A 1 181 ? 3.163 -3.184 2.511 1.00 97.31 181 ILE A O 1
ATOM 1430 N N . HIS A 1 182 ? 4.544 -1.908 3.742 1.00 97.25 182 HIS A N 1
ATOM 1431 C CA . HIS A 1 182 ? 4.165 -2.424 5.050 1.00 97.25 182 HIS A CA 1
ATOM 1432 C C . HIS A 1 182 ? 3.057 -1.560 5.624 1.00 97.25 182 HIS A C 1
ATOM 1434 O O . HIS A 1 182 ? 3.198 -0.341 5.641 1.00 97.25 182 HIS A O 1
ATOM 1440 N N . ILE A 1 183 ? 1.975 -2.175 6.103 1.00 97.69 183 ILE A N 1
ATOM 1441 C CA . ILE A 1 183 ? 0.820 -1.447 6.637 1.00 97.69 183 ILE A CA 1
ATOM 1442 C C . ILE A 1 183 ? 0.336 -2.146 7.898 1.00 97.69 183 ILE A C 1
ATOM 1444 O O . ILE A 1 183 ? -0.134 -3.283 7.861 1.00 97.69 183 ILE A O 1
ATOM 1448 N N . VAL A 1 184 ? 0.432 -1.463 9.031 1.00 97.44 184 VAL A N 1
ATOM 1449 C CA . VAL A 1 184 ? -0.129 -1.927 10.301 1.00 97.44 184 VAL A CA 1
ATOM 1450 C C . VAL A 1 184 ? -1.406 -1.149 10.560 1.00 97.44 184 VAL A C 1
ATOM 1452 O O . VAL A 1 184 ? -1.357 0.041 10.873 1.00 97.44 184 VAL A O 1
ATOM 1455 N N . THR A 1 185 ? -2.548 -1.817 10.413 1.00 96.88 185 THR A N 1
ATOM 1456 C CA . THR A 1 185 ? -3.860 -1.179 10.527 1.00 96.88 185 THR A CA 1
ATOM 1457 C C . THR A 1 185 ? -4.209 -0.862 11.985 1.00 96.88 185 THR A C 1
ATOM 1459 O O . THR A 1 185 ? -3.778 -1.576 12.905 1.00 96.88 185 THR A O 1
ATOM 1462 N N . PRO A 1 186 ? -4.991 0.206 12.236 1.00 95.00 186 PRO A N 1
ATOM 1463 C CA . PRO A 1 186 ? -5.302 0.641 13.590 1.00 95.00 186 PRO A CA 1
ATOM 1464 C C . PRO A 1 186 ? -6.094 -0.406 14.371 1.00 95.00 186 PRO A C 1
ATOM 1466 O O . PRO A 1 186 ? -6.854 -1.198 13.814 1.00 95.00 186 PRO A O 1
ATOM 1469 N N . LYS A 1 187 ? -5.997 -0.351 15.701 1.00 92.50 187 LYS A N 1
ATOM 1470 C CA . LYS A 1 187 ? -6.893 -1.083 16.611 1.00 92.50 187 LYS A CA 1
ATOM 1471 C C . LYS A 1 187 ? -8.206 -0.313 16.819 1.00 92.50 187 LYS A C 1
ATOM 1473 O O . LYS A 1 187 ? -8.543 0.042 17.945 1.00 92.50 187 LYS A O 1
ATOM 1478 N N . ALA A 1 188 ? -8.882 0.006 15.721 1.00 92.50 188 ALA A N 1
ATOM 1479 C CA . ALA A 1 188 ? -10.109 0.801 15.661 1.00 92.50 188 ALA A CA 1
ATOM 1480 C C . ALA A 1 188 ? -10.990 0.299 14.498 1.00 92.50 188 ALA A C 1
ATOM 1482 O O . ALA A 1 188 ? -10.435 -0.303 13.580 1.00 92.50 188 ALA A O 1
ATOM 1483 N N . PRO A 1 189 ? -12.320 0.519 14.509 1.00 92.31 189 PRO A N 1
ATOM 1484 C CA . PRO A 1 189 ? -13.263 -0.007 13.517 1.00 92.31 189 PRO A CA 1
ATOM 1485 C C . PRO A 1 189 ? -13.193 0.764 12.190 1.00 92.31 189 PRO A C 1
ATOM 1487 O O . PRO A 1 189 ? -14.185 1.307 11.730 1.00 92.31 189 PRO A O 1
ATOM 1490 N N . VAL A 1 190 ? -12.012 0.860 11.588 1.00 93.62 190 VAL A N 1
ATOM 1491 C CA . VAL A 1 190 ? -11.777 1.599 10.342 1.00 93.62 190 VAL A CA 1
ATOM 1492 C C . VAL A 1 190 ? -11.349 0.649 9.235 1.00 93.62 190 VAL A C 1
ATOM 1494 O O . VAL A 1 190 ? -10.668 -0.347 9.494 1.00 93.62 190 VAL A O 1
ATOM 1497 N N . THR A 1 191 ? -11.715 0.991 8.006 1.00 92.31 191 THR A N 1
ATOM 1498 C CA . THR A 1 191 ? -11.219 0.333 6.801 1.00 92.31 191 THR A CA 1
ATOM 1499 C C . THR A 1 191 ? -10.065 1.162 6.258 1.00 92.31 191 THR A C 1
ATOM 1501 O O . THR A 1 191 ? -10.190 2.370 6.053 1.00 92.31 191 THR A O 1
ATOM 1504 N N . VAL A 1 192 ? -8.918 0.518 6.060 1.00 95.88 192 VAL A N 1
ATOM 1505 C CA . VAL A 1 192 ? -7.789 1.124 5.345 1.00 95.88 192 VAL A CA 1
ATOM 1506 C C . VAL A 1 192 ? -7.834 0.592 3.922 1.00 95.88 192 VAL A C 1
ATOM 1508 O O . VAL A 1 192 ? -7.814 -0.620 3.747 1.00 95.88 192 VAL A O 1
ATOM 1511 N N . SER A 1 193 ? -7.883 1.470 2.929 1.00 95.88 193 SER A N 1
ATOM 1512 C CA . SER A 1 193 ? -7.952 1.106 1.512 1.00 95.88 193 SER A CA 1
ATOM 1513 C C . SER A 1 193 ? -6.660 1.519 0.815 1.00 95.88 193 SER A C 1
ATOM 1515 O O . SER A 1 193 ? -6.188 2.646 0.992 1.00 95.88 193 SER A O 1
ATOM 1517 N N . ILE A 1 194 ? -6.072 0.614 0.033 1.00 95.81 194 ILE A N 1
ATOM 1518 C CA . ILE A 1 194 ? -4.831 0.859 -0.709 1.00 95.81 194 ILE A CA 1
ATOM 1519 C C . ILE A 1 194 ? -5.026 0.637 -2.212 1.00 95.81 194 ILE A C 1
ATOM 1521 O O . ILE A 1 194 ? -5.501 -0.409 -2.644 1.00 95.81 194 ILE A O 1
ATOM 1525 N N . ASN A 1 195 ? -4.615 1.619 -3.010 1.00 95.12 195 ASN A N 1
ATOM 1526 C CA . ASN A 1 195 ? -4.644 1.592 -4.468 1.00 95.12 195 ASN A CA 1
ATOM 1527 C C . ASN A 1 195 ? -3.370 2.261 -5.020 1.00 95.12 195 ASN A C 1
ATOM 1529 O O . ASN A 1 195 ? -3.402 3.439 -5.386 1.00 95.12 195 ASN A O 1
ATOM 1533 N N . PRO A 1 196 ? -2.227 1.552 -5.022 1.00 95.94 196 PRO A N 1
ATOM 1534 C CA . PRO A 1 196 ? -0.968 2.113 -5.471 1.00 95.94 196 PRO A CA 1
ATOM 1535 C C . PRO A 1 196 ? -0.985 2.335 -6.978 1.00 95.94 196 PRO A C 1
ATOM 1537 O O . PRO A 1 196 ? -1.433 1.479 -7.743 1.00 95.94 196 PRO A O 1
ATOM 1540 N N . LYS A 1 197 ? -0.422 3.460 -7.404 1.00 96.19 197 LYS A N 1
ATOM 1541 C CA . LYS A 1 197 ? -0.209 3.767 -8.817 1.00 96.19 197 LYS A CA 1
ATOM 1542 C C . LYS A 1 197 ? 1.270 3.999 -9.060 1.00 96.19 197 LYS A C 1
ATOM 1544 O O . LYS A 1 197 ? 1.881 4.810 -8.371 1.00 96.19 197 LYS A O 1
ATOM 1549 N N . ILE A 1 198 ? 1.838 3.276 -10.018 1.00 97.06 198 ILE A N 1
ATOM 1550 C CA . ILE A 1 198 ? 3.265 3.308 -10.328 1.00 97.06 198 ILE A CA 1
ATOM 1551 C C . ILE A 1 198 ? 3.485 3.813 -11.750 1.00 97.06 198 ILE A C 1
ATOM 1553 O O . ILE A 1 198 ? 2.903 3.283 -12.690 1.00 97.06 198 ILE A O 1
ATOM 1557 N N . ILE A 1 199 ? 4.398 4.766 -11.906 1.00 95.62 199 ILE A N 1
ATOM 1558 C CA . ILE A 1 199 ? 4.998 5.148 -13.186 1.00 95.62 199 ILE A CA 1
ATOM 1559 C C . ILE A 1 199 ? 6.439 4.638 -13.166 1.00 95.62 199 ILE A C 1
ATOM 1561 O O . ILE A 1 199 ? 7.273 5.152 -12.426 1.00 95.62 199 ILE A O 1
ATOM 1565 N N . ALA A 1 200 ? 6.750 3.594 -13.935 1.00 94.12 200 ALA A N 1
ATOM 1566 C CA . ALA A 1 200 ? 8.074 2.964 -13.892 1.00 94.12 200 ALA A CA 1
ATOM 1567 C C . ALA A 1 200 ? 9.138 3.736 -14.698 1.00 94.12 200 ALA A C 1
ATOM 1569 O O . ALA A 1 200 ? 10.314 3.740 -14.333 1.00 94.12 200 ALA A O 1
ATOM 1570 N N . SER A 1 201 ? 8.718 4.405 -15.769 1.00 91.19 201 SER A N 1
ATOM 1571 C CA . SER A 1 201 ? 9.488 5.340 -16.595 1.00 91.19 201 SER A CA 1
ATOM 1572 C C . SER A 1 201 ? 8.550 6.385 -17.213 1.00 91.19 201 SER A C 1
ATOM 1574 O O . SER A 1 201 ? 7.339 6.179 -17.261 1.00 91.19 201 SER A O 1
ATOM 1576 N N . GLU A 1 202 ? 9.092 7.489 -17.730 1.00 86.31 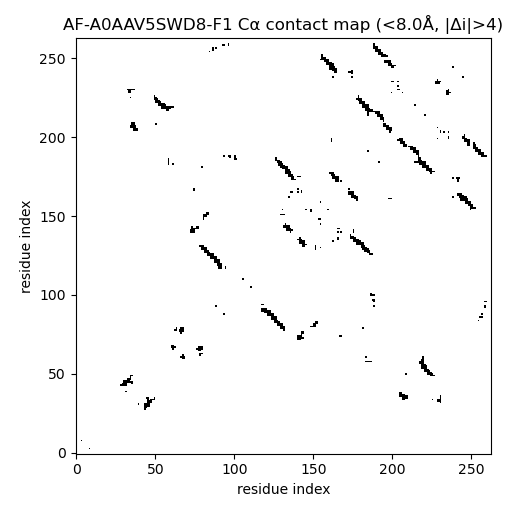202 GLU A N 1
ATOM 1577 C CA . GLU A 1 202 ? 8.298 8.584 -18.324 1.00 86.31 202 GLU A CA 1
ATOM 1578 C C . GLU A 1 202 ? 7.365 8.134 -19.463 1.00 86.31 202 GLU A C 1
ATOM 1580 O O . GLU A 1 202 ? 6.302 8.710 -19.657 1.00 86.31 202 GLU A O 1
ATOM 1585 N N . SER A 1 203 ? 7.747 7.090 -20.202 1.00 86.19 203 SER A N 1
ATOM 1586 C CA . SER A 1 203 ? 6.972 6.516 -21.311 1.00 86.19 203 SER A CA 1
ATOM 1587 C C . SER A 1 203 ? 6.155 5.277 -20.928 1.00 86.19 203 SER A C 1
ATOM 1589 O O . SER A 1 203 ? 5.544 4.647 -21.797 1.00 86.19 203 SER A O 1
ATOM 1591 N N . SER A 1 204 ? 6.193 4.871 -19.657 1.00 91.06 204 SER A N 1
ATOM 1592 C CA . SER A 1 204 ? 5.454 3.703 -19.178 1.00 91.06 204 SER A CA 1
ATOM 1593 C C . SER A 1 204 ? 4.009 4.064 -18.831 1.00 91.06 204 SER A C 1
ATOM 1595 O O . SER A 1 204 ? 3.759 5.186 -18.383 1.00 91.06 204 SER A O 1
ATOM 1597 N N . PRO A 1 205 ? 3.063 3.122 -18.982 1.00 92.88 205 PRO A N 1
ATOM 1598 C CA . PRO A 1 205 ? 1.712 3.323 -18.484 1.00 92.88 205 PRO A CA 1
ATOM 1599 C C . PRO A 1 205 ? 1.706 3.393 -16.951 1.00 92.88 205 PRO A C 1
ATOM 1601 O O . PRO A 1 205 ? 2.664 3.000 -16.280 1.00 92.88 205 PRO A O 1
ATOM 1604 N N . VAL A 1 206 ? 0.585 3.833 -16.381 1.00 94.88 206 VAL A N 1
ATOM 1605 C CA . VAL A 1 206 ? 0.385 3.787 -14.929 1.00 94.88 206 VAL A CA 1
ATOM 1606 C C . VAL A 1 206 ? -0.010 2.370 -14.522 1.00 94.88 206 VAL A C 1
ATOM 1608 O O . VAL A 1 206 ? -1.107 1.908 -14.838 1.00 94.88 206 VAL A O 1
ATOM 1611 N N . PHE A 1 207 ? 0.868 1.685 -13.798 1.00 94.56 207 PHE A N 1
ATOM 1612 C CA . PHE A 1 207 ? 0.622 0.349 -13.263 1.00 94.56 207 PHE A CA 1
ATOM 1613 C C . PHE A 1 207 ? -0.116 0.417 -11.930 1.00 94.56 207 PHE A C 1
ATOM 1615 O O . PHE A 1 207 ? 0.210 1.239 -11.075 1.00 94.56 207 PHE A O 1
ATOM 1622 N N . TYR A 1 208 ? -1.078 -0.476 -11.725 1.00 93.62 208 TYR A N 1
ATOM 1623 C CA . TYR A 1 208 ? -1.872 -0.550 -10.498 1.00 93.62 208 TYR A CA 1
ATOM 1624 C C . TYR A 1 208 ? -2.469 -1.960 -10.337 1.00 93.62 208 TYR A C 1
ATOM 1626 O O . TYR A 1 208 ? -2.400 -2.756 -11.275 1.00 93.62 208 TYR A O 1
ATOM 1634 N N . PRO A 1 209 ? -3.041 -2.324 -9.175 1.00 90.12 209 PRO A N 1
ATOM 1635 C CA . PRO A 1 209 ? -3.571 -3.673 -8.956 1.00 90.12 209 PRO A CA 1
ATOM 1636 C C . PRO A 1 209 ? -4.848 -4.013 -9.739 1.00 90.12 209 PRO A C 1
ATOM 1638 O O . PRO A 1 209 ? -5.258 -5.169 -9.724 1.00 90.12 209 PRO A O 1
ATOM 1641 N N . GLY A 1 210 ? -5.486 -3.040 -10.396 1.00 86.19 210 GLY A N 1
ATOM 1642 C CA . GLY A 1 210 ? -6.797 -3.189 -11.041 1.00 86.19 210 GLY A CA 1
ATOM 1643 C C . GLY A 1 210 ? -7.956 -2.685 -10.173 1.00 86.19 210 GLY A C 1
ATOM 1644 O O . GLY A 1 210 ? -8.899 -2.093 -10.687 1.00 86.19 210 GLY A O 1
ATOM 1645 N N . GLU A 1 211 ? -7.855 -2.836 -8.854 1.00 86.50 211 GLU A N 1
ATOM 1646 C CA . GLU A 1 211 ? -8.867 -2.397 -7.891 1.00 86.50 211 GLU A CA 1
ATOM 1647 C C . GLU A 1 211 ? -8.238 -1.893 -6.585 1.00 86.50 211 GLU A C 1
ATOM 1649 O O . GLU A 1 211 ? -7.060 -2.132 -6.304 1.00 86.50 211 GLU A O 1
ATOM 1654 N N . SER A 1 212 ? -9.036 -1.183 -5.785 1.00 91.19 212 SER A N 1
ATOM 1655 C CA . SER A 1 212 ? -8.651 -0.798 -4.426 1.00 91.19 212 SER A CA 1
ATOM 1656 C C . SER A 1 212 ? -8.738 -2.004 -3.494 1.00 91.19 212 SER A C 1
ATOM 1658 O O . SER A 1 212 ? -9.705 -2.760 -3.537 1.00 91.19 212 SER A O 1
ATOM 1660 N N . LEU A 1 213 ? -7.743 -2.165 -2.627 1.00 93.19 213 LEU A N 1
ATOM 1661 C CA . LEU A 1 213 ? -7.646 -3.286 -1.701 1.00 93.19 213 LEU A CA 1
ATOM 1662 C C . LEU A 1 213 ? -8.000 -2.827 -0.285 1.00 93.19 213 LEU A C 1
ATOM 1664 O O . LEU A 1 213 ? -7.295 -1.999 0.294 1.00 93.19 213 LEU A O 1
ATOM 1668 N N . ASP A 1 214 ? -9.051 -3.403 0.289 1.00 94.75 214 ASP A N 1
ATOM 1669 C CA . ASP A 1 214 ? -9.496 -3.077 1.642 1.00 94.75 214 ASP A CA 1
ATOM 1670 C C . ASP A 1 214 ? -8.833 -3.976 2.691 1.00 94.75 214 ASP A C 1
ATOM 1672 O O . ASP A 1 214 ? -8.798 -5.206 2.596 1.00 94.75 214 ASP A O 1
ATOM 1676 N N . LEU A 1 215 ? -8.299 -3.342 3.730 1.00 95.56 215 LEU A N 1
ATOM 1677 C CA . LEU A 1 215 ? -7.560 -3.978 4.807 1.00 95.56 215 LEU A CA 1
ATOM 1678 C C . LEU A 1 215 ? -8.411 -4.019 6.073 1.00 95.56 215 LEU A C 1
ATOM 1680 O O . LEU A 1 215 ? -8.945 -3.003 6.524 1.00 95.56 215 LEU A O 1
ATOM 1684 N N . SER A 1 216 ? -8.467 -5.190 6.705 1.00 92.38 216 SER A N 1
ATOM 1685 C CA . SER A 1 216 ? -9.143 -5.335 7.993 1.00 92.38 216 SER A CA 1
ATOM 1686 C C . SER A 1 216 ? -8.375 -4.640 9.120 1.00 92.38 216 SER A C 1
ATOM 1688 O O . SER A 1 216 ? -7.144 -4.516 9.103 1.00 92.38 216 SER A O 1
ATOM 1690 N N . TRP A 1 217 ? -9.105 -4.193 10.135 1.00 93.31 217 TRP A N 1
ATOM 1691 C CA . TRP A 1 217 ? -8.546 -3.537 11.311 1.00 93.31 217 TRP A CA 1
ATOM 1692 C C . TRP A 1 217 ? -7.692 -4.485 12.176 1.00 93.31 217 TRP A C 1
ATOM 1694 O O . TRP A 1 217 ? -7.850 -5.705 12.177 1.00 93.31 217 TRP A O 1
ATOM 1704 N N . SER A 1 218 ? -6.777 -3.910 12.962 1.00 93.19 218 SER A N 1
ATOM 1705 C CA . SER A 1 218 ? -5.860 -4.605 13.879 1.00 93.19 218 SER A CA 1
ATOM 1706 C C . SER A 1 218 ? -5.018 -5.737 13.256 1.00 93.19 218 SER A C 1
ATOM 1708 O O . SER A 1 218 ? -4.714 -6.744 13.914 1.00 93.19 218 SER A O 1
ATOM 1710 N N . ARG A 1 219 ? -4.558 -5.558 12.022 1.00 95.38 219 ARG A N 1
ATOM 1711 C CA . ARG A 1 219 ? -3.715 -6.509 11.292 1.00 95.38 219 ARG A CA 1
ATOM 1712 C C . ARG A 1 219 ? -2.424 -5.867 10.808 1.00 95.38 219 ARG A C 1
ATOM 1714 O O . ARG A 1 219 ? -2.281 -4.649 10.776 1.00 95.38 219 ARG A O 1
ATOM 1721 N N . TYR A 1 220 ? -1.476 -6.721 10.454 1.00 96.81 220 TYR A N 1
ATOM 1722 C CA . TYR A 1 220 ? -0.265 -6.334 9.750 1.00 96.81 220 TYR A CA 1
ATOM 1723 C C . TYR A 1 220 ? -0.308 -6.915 8.339 1.00 96.81 220 TYR A C 1
ATOM 1725 O O . TYR A 1 220 ? -0.390 -8.132 8.171 1.00 96.81 220 TYR A O 1
ATOM 1733 N N . TYR A 1 221 ? -0.259 -6.036 7.346 1.00 97.69 221 TYR A N 1
ATOM 1734 C CA . TYR A 1 221 ? -0.258 -6.363 5.932 1.00 97.69 221 TYR A CA 1
ATOM 1735 C C . TYR A 1 221 ? 1.070 -6.016 5.271 1.00 97.69 221 TYR A C 1
ATOM 1737 O O . TYR A 1 221 ? 1.748 -5.057 5.646 1.00 97.69 221 TYR A O 1
ATOM 1745 N N . ILE A 1 222 ? 1.402 -6.794 4.245 1.00 97.19 222 ILE A N 1
ATOM 1746 C CA . ILE A 1 222 ? 2.472 -6.492 3.301 1.00 97.19 222 ILE A CA 1
ATOM 1747 C C . ILE A 1 222 ? 1.870 -6.558 1.905 1.00 97.19 222 ILE A C 1
ATOM 1749 O O . ILE A 1 222 ? 1.414 -7.620 1.477 1.00 97.19 222 ILE A O 1
ATOM 1753 N N . LEU A 1 223 ? 1.883 -5.431 1.199 1.00 97.25 223 LEU A N 1
ATOM 1754 C CA . LEU A 1 223 ? 1.600 -5.392 -0.227 1.00 97.25 223 LEU A CA 1
ATOM 1755 C C . LEU A 1 223 ? 2.914 -5.523 -0.989 1.00 97.25 223 LEU A C 1
ATOM 1757 O O . LEU A 1 223 ? 3.783 -4.664 -0.879 1.00 97.25 223 LEU A O 1
ATOM 1761 N N . ARG A 1 224 ? 3.063 -6.594 -1.762 1.00 96.06 224 ARG A N 1
ATOM 1762 C CA . ARG A 1 224 ? 4.193 -6.807 -2.665 1.00 96.06 224 ARG A CA 1
ATOM 1763 C C . ARG A 1 224 ? 3.888 -6.190 -4.024 1.00 96.06 224 ARG A C 1
ATOM 1765 O O . ARG A 1 224 ? 2.833 -6.464 -4.601 1.00 96.06 224 ARG A O 1
ATOM 1772 N N . LEU A 1 225 ? 4.831 -5.391 -4.506 1.00 96.00 225 LEU A N 1
ATOM 1773 C CA . LEU A 1 225 ? 4.799 -4.748 -5.812 1.00 96.00 225 LEU A CA 1
ATOM 1774 C C . LEU A 1 225 ? 5.429 -5.657 -6.883 1.00 96.00 225 LEU A C 1
ATOM 1776 O O . LEU A 1 225 ? 6.207 -6.560 -6.544 1.00 96.00 225 LEU A O 1
ATOM 1780 N N . PRO A 1 226 ? 5.137 -5.406 -8.172 1.00 94.12 226 PRO A N 1
ATOM 1781 C CA . PRO A 1 226 ? 5.778 -6.100 -9.281 1.00 94.12 226 PRO A CA 1
ATOM 1782 C C . PRO A 1 226 ? 7.306 -5.998 -9.228 1.00 94.12 226 PRO A C 1
ATOM 1784 O O . PRO A 1 226 ? 7.865 -4.923 -9.021 1.00 94.12 226 PRO A O 1
ATOM 1787 N N . TRP A 1 227 ? 7.997 -7.119 -9.465 1.00 90.44 227 TRP A N 1
ATOM 1788 C CA . TRP A 1 227 ? 9.462 -7.130 -9.609 1.00 90.44 227 TRP A CA 1
ATOM 1789 C C . TRP A 1 227 ? 9.907 -6.553 -10.958 1.00 90.44 227 TRP A C 1
ATOM 1791 O O . TRP A 1 227 ? 10.910 -5.844 -11.030 1.00 90.44 227 TRP A O 1
ATOM 1801 N N . ILE A 1 228 ? 9.141 -6.857 -12.009 1.00 90.56 228 ILE A N 1
ATOM 1802 C CA . ILE A 1 228 ? 9.329 -6.387 -13.383 1.00 90.56 228 ILE A CA 1
ATOM 1803 C C . ILE A 1 228 ? 8.039 -5.696 -13.800 1.00 90.56 228 ILE A C 1
ATOM 1805 O O . ILE A 1 228 ? 6.960 -6.268 -13.647 1.00 90.56 228 ILE A O 1
ATOM 1809 N N . TYR A 1 229 ? 8.165 -4.488 -14.339 1.00 92.38 229 TYR A N 1
ATOM 1810 C CA . TYR A 1 229 ? 7.061 -3.758 -14.942 1.00 92.38 229 TYR A CA 1
ATOM 1811 C C . TYR A 1 229 ? 7.078 -4.004 -16.446 1.00 92.38 229 TYR A C 1
ATOM 1813 O O . TYR A 1 229 ? 8.085 -3.752 -17.106 1.00 92.38 229 TYR A O 1
ATOM 1821 N N . SER A 1 230 ? 5.982 -4.522 -16.986 1.00 90.38 230 SER A N 1
ATOM 1822 C CA . SER A 1 230 ? 5.810 -4.726 -18.422 1.00 90.38 230 SER A CA 1
ATOM 1823 C C . SER A 1 230 ? 4.412 -4.303 -18.840 1.00 90.38 230 SER A C 1
ATOM 1825 O O . SER A 1 230 ? 3.436 -4.612 -18.155 1.00 90.38 230 SER A O 1
ATOM 1827 N N . GLY A 1 231 ? 4.338 -3.579 -19.951 1.00 86.38 231 GLY A N 1
ATOM 1828 C CA . GLY A 1 231 ? 3.101 -3.044 -20.510 1.00 86.38 231 GLY A CA 1
ATOM 1829 C C . GLY A 1 231 ? 3.100 -3.129 -22.039 1.00 86.38 231 GLY A C 1
ATOM 1830 O O . GLY A 1 231 ? 3.858 -3.921 -22.602 1.00 86.38 231 GLY A O 1
ATOM 1831 N N . PRO A 1 232 ? 2.307 -2.293 -22.731 1.00 81.12 232 PRO A N 1
ATOM 1832 C CA . PRO A 1 232 ? 2.131 -2.361 -24.187 1.00 81.12 232 PRO A CA 1
ATOM 1833 C C . PRO A 1 232 ? 3.436 -2.175 -24.972 1.00 81.12 232 PRO A C 1
ATOM 1835 O O . PRO A 1 232 ? 3.632 -2.773 -26.025 1.00 81.12 232 PRO A O 1
ATOM 1838 N N . ASN A 1 233 ? 4.362 -1.389 -24.417 1.00 84.75 233 ASN A N 1
ATOM 1839 C CA . ASN A 1 233 ? 5.674 -1.106 -25.004 1.00 84.75 233 ASN A CA 1
ATOM 1840 C C . ASN A 1 233 ? 6.748 -2.147 -24.621 1.00 84.75 233 ASN A C 1
ATOM 1842 O O . ASN A 1 233 ? 7.935 -1.932 -24.861 1.00 84.75 233 ASN A O 1
ATOM 1846 N N . GLY A 1 234 ? 6.348 -3.263 -24.005 1.00 87.56 234 GLY A N 1
ATOM 1847 C CA . GLY A 1 234 ? 7.244 -4.300 -23.505 1.00 87.56 234 GLY A CA 1
ATOM 1848 C C . GLY A 1 234 ? 7.709 -4.062 -22.068 1.00 87.56 234 GLY A C 1
ATOM 1849 O O . GLY A 1 234 ? 7.035 -3.419 -21.259 1.00 87.56 234 GLY A O 1
ATOM 1850 N N . VAL A 1 235 ? 8.857 -4.648 -21.728 1.00 90.75 235 VAL A N 1
ATOM 1851 C CA . VAL A 1 235 ? 9.453 -4.575 -20.387 1.00 90.75 235 VAL A CA 1
ATOM 1852 C C . VAL A 1 235 ? 10.088 -3.204 -20.162 1.00 90.75 235 VAL A C 1
ATOM 1854 O O . VAL A 1 235 ? 10.910 -2.762 -20.962 1.00 90.75 235 VAL A O 1
ATOM 1857 N N . VAL A 1 236 ? 9.762 -2.565 -19.038 1.00 91.62 236 VAL A N 1
ATOM 1858 C CA . VAL A 1 236 ? 10.416 -1.334 -18.589 1.00 91.62 236 VAL A CA 1
ATOM 1859 C C . VAL A 1 236 ? 11.733 -1.709 -17.898 1.00 91.62 236 VAL A C 1
ATOM 1861 O O . VAL A 1 236 ? 11.706 -2.373 -16.855 1.00 91.62 236 VAL A O 1
ATOM 1864 N N . PRO A 1 237 ? 12.898 -1.331 -18.455 1.00 88.06 237 PRO A N 1
ATOM 1865 C CA . PRO A 1 237 ? 14.181 -1.666 -17.857 1.00 88.06 237 PRO A CA 1
ATOM 1866 C C . PRO A 1 237 ? 14.387 -0.898 -16.549 1.00 88.06 237 PRO A C 1
ATOM 1868 O O . PRO A 1 237 ? 13.941 0.240 -16.392 1.00 88.06 237 PRO A O 1
ATOM 1871 N N . ARG A 1 238 ? 15.122 -1.507 -15.614 1.00 88.19 238 ARG A N 1
ATOM 1872 C CA . ARG A 1 238 ? 15.580 -0.794 -14.418 1.00 88.19 238 ARG A CA 1
ATOM 1873 C C . ARG A 1 238 ? 16.552 0.328 -14.815 1.00 88.19 238 ARG A C 1
ATOM 1875 O O . ARG A 1 238 ? 17.321 0.140 -15.761 1.00 88.19 238 ARG A O 1
ATOM 1882 N N . PRO A 1 239 ? 16.577 1.456 -14.083 1.00 86.94 239 PRO A N 1
ATOM 1883 C CA . PRO A 1 239 ? 17.545 2.518 -14.324 1.00 86.94 239 PRO A CA 1
ATOM 1884 C C . PRO A 1 239 ? 18.976 1.986 -14.212 1.00 86.94 239 PRO A C 1
ATOM 1886 O O . PRO A 1 239 ? 19.331 1.333 -13.227 1.00 86.94 239 PRO A O 1
ATOM 1889 N N . SER A 1 240 ? 19.790 2.280 -15.225 1.00 80.38 240 SER A N 1
ATOM 1890 C CA . SER A 1 240 ? 21.198 1.875 -15.299 1.00 80.38 240 SER A CA 1
ATOM 1891 C C . SER A 1 240 ? 22.105 2.723 -14.405 1.00 80.38 240 SER A C 1
ATOM 1893 O O . SER A 1 240 ? 23.143 2.247 -13.953 1.00 80.38 240 SER A O 1
ATOM 1895 N N . THR A 1 241 ? 21.711 3.967 -14.130 1.00 82.56 241 THR A N 1
ATOM 1896 C CA . THR A 1 241 ? 22.404 4.887 -13.225 1.00 82.56 241 THR A CA 1
ATOM 1897 C C . THR A 1 241 ? 21.772 4.880 -11.844 1.00 82.56 241 THR A C 1
ATOM 1899 O O . THR A 1 241 ? 20.548 4.864 -11.721 1.00 82.56 241 THR A O 1
ATOM 1902 N N . THR A 1 242 ? 22.599 4.947 -10.801 1.00 81.56 242 THR A N 1
ATOM 1903 C CA . THR A 1 242 ? 22.134 5.038 -9.415 1.00 81.56 242 THR A CA 1
ATOM 1904 C C . THR A 1 242 ? 21.482 6.397 -9.164 1.00 81.56 242 THR A C 1
ATOM 1906 O O . THR A 1 242 ? 22.176 7.398 -8.995 1.00 81.56 242 THR A O 1
ATOM 1909 N N . SER A 1 243 ? 20.152 6.454 -9.182 1.00 83.88 243 SER A N 1
ATOM 1910 C CA . SER A 1 243 ? 19.389 7.695 -9.044 1.00 83.88 243 SER A CA 1
ATOM 1911 C C . SER A 1 243 ? 17.977 7.419 -8.544 1.00 83.88 243 SER A C 1
ATOM 1913 O O . SER A 1 243 ? 17.482 6.294 -8.612 1.00 83.88 243 SER A O 1
ATOM 1915 N N . HIS A 1 244 ? 17.312 8.473 -8.076 1.00 86.00 244 HIS A N 1
ATOM 1916 C CA . HIS A 1 244 ? 15.866 8.441 -7.919 1.00 86.00 244 HIS A CA 1
ATOM 1917 C C . HIS A 1 244 ? 15.216 8.397 -9.304 1.00 86.00 244 HIS A C 1
ATOM 1919 O O . HIS A 1 244 ? 15.560 9.203 -10.170 1.00 86.00 244 HIS A O 1
ATOM 1925 N N . ALA A 1 245 ? 14.344 7.422 -9.536 1.00 92.25 245 ALA A N 1
ATOM 1926 C CA . ALA A 1 245 ? 13.670 7.237 -10.817 1.00 92.25 245 ALA A CA 1
ATOM 1927 C C . ALA A 1 245 ? 12.376 6.442 -10.642 1.00 92.25 245 ALA A C 1
ATOM 1929 O O . ALA A 1 245 ? 12.259 5.637 -9.715 1.00 92.25 245 ALA A O 1
ATOM 1930 N N . GLY A 1 246 ? 11.430 6.655 -11.559 1.00 94.75 246 GLY A N 1
ATOM 1931 C CA . GLY A 1 246 ? 10.066 6.144 -11.441 1.00 94.75 246 GLY A CA 1
ATOM 1932 C C . GLY A 1 246 ? 9.359 6.668 -10.187 1.00 94.75 246 GLY A C 1
ATOM 1933 O O . GLY A 1 246 ? 9.988 7.211 -9.280 1.00 94.75 246 GLY A O 1
ATOM 1934 N N . LEU A 1 247 ? 8.043 6.519 -10.125 1.00 96.69 247 LEU A N 1
ATOM 1935 C CA . LEU A 1 247 ? 7.229 7.093 -9.061 1.00 96.69 247 LEU A CA 1
ATOM 1936 C C . LEU A 1 247 ? 6.174 6.100 -8.582 1.00 96.69 247 LEU A C 1
ATOM 1938 O O . LEU A 1 247 ? 5.482 5.491 -9.393 1.00 96.69 247 LEU A O 1
ATOM 1942 N N . LEU A 1 248 ? 6.029 5.980 -7.267 1.00 96.94 248 LEU A N 1
ATOM 1943 C CA . LEU A 1 248 ? 4.768 5.679 -6.609 1.00 96.94 248 LEU A CA 1
ATOM 1944 C C . LEU A 1 248 ? 4.031 6.993 -6.414 1.00 96.94 248 LEU A C 1
ATOM 1946 O O . LEU A 1 248 ? 4.518 7.868 -5.707 1.00 96.94 248 LEU A O 1
ATOM 1950 N N . LEU A 1 249 ? 2.864 7.119 -7.032 1.00 96.88 249 LEU A N 1
ATOM 1951 C CA . LEU A 1 249 ? 2.058 8.322 -6.918 1.00 96.88 249 LEU A CA 1
ATOM 1952 C C . LEU A 1 249 ? 1.464 8.450 -5.511 1.00 96.88 249 LEU A C 1
ATOM 1954 O O . LEU A 1 249 ? 1.065 7.465 -4.876 1.00 96.88 249 LEU A O 1
ATOM 1958 N N . SER A 1 250 ? 1.380 9.692 -5.060 1.00 95.25 250 SER A N 1
ATOM 1959 C CA . SER A 1 250 ? 0.712 10.114 -3.835 1.00 95.25 250 SER A CA 1
ATOM 1960 C C . SER A 1 250 ? -0.744 9.641 -3.762 1.00 95.25 250 SER A C 1
ATOM 1962 O O . SER A 1 250 ? -1.374 9.239 -4.744 1.00 95.25 250 SER A O 1
ATOM 1964 N N . ASN A 1 251 ? -1.300 9.697 -2.554 1.00 92.19 251 ASN A N 1
ATOM 1965 C CA . ASN A 1 251 ? -2.684 9.363 -2.222 1.00 92.19 251 ASN A CA 1
ATOM 1966 C C . ASN A 1 251 ? -3.066 7.908 -2.544 1.00 92.19 251 ASN A C 1
ATOM 1968 O O . ASN A 1 251 ? -4.232 7.577 -2.750 1.00 92.19 251 ASN A O 1
ATOM 1972 N N . SER A 1 252 ? -2.070 7.019 -2.534 1.00 90.50 252 SER A N 1
ATOM 1973 C CA . SER A 1 252 ? -2.247 5.578 -2.732 1.00 90.50 252 SER A CA 1
ATOM 1974 C C . SER A 1 252 ? -2.908 4.875 -1.537 1.00 90.50 252 SER A C 1
ATOM 1976 O O . SER A 1 252 ? -3.329 3.728 -1.664 1.00 90.50 252 SER A O 1
ATOM 1978 N N . ILE A 1 253 ? -2.980 5.520 -0.368 1.00 91.88 253 ILE A N 1
ATOM 1979 C CA . ILE A 1 253 ? -3.550 4.963 0.865 1.00 91.88 253 ILE A CA 1
ATOM 1980 C C . ILE A 1 253 ? -4.614 5.925 1.386 1.00 91.88 253 ILE A C 1
ATOM 1982 O O . ILE A 1 253 ? -4.359 7.115 1.538 1.00 91.88 253 ILE A O 1
ATOM 1986 N N . SER A 1 254 ? -5.789 5.394 1.708 1.00 90.94 254 SER A N 1
ATOM 1987 C CA . SER A 1 254 ? -6.883 6.138 2.329 1.00 90.94 254 SER A CA 1
ATOM 1988 C C . SER A 1 254 ? -7.435 5.377 3.532 1.00 90.94 254 SER A C 1
ATOM 1990 O O . SER A 1 254 ? -7.304 4.156 3.639 1.00 90.94 254 SER A O 1
ATOM 1992 N N . VAL A 1 255 ? -8.021 6.103 4.480 1.00 90.62 255 VAL A N 1
ATOM 1993 C CA . VAL A 1 255 ? -8.620 5.522 5.685 1.00 90.62 255 VAL A CA 1
ATOM 1994 C C . VAL A 1 255 ? -10.024 6.074 5.822 1.00 90.62 255 VAL A C 1
ATOM 1996 O O . VAL A 1 255 ? -10.218 7.287 5.826 1.00 90.62 255 VAL A O 1
ATOM 1999 N N . SER A 1 256 ? -10.997 5.181 5.952 1.00 88.94 256 SER A N 1
ATOM 2000 C CA . SER A 1 256 ? -12.398 5.546 6.105 1.00 88.94 256 SER A CA 1
ATOM 2001 C C . SER A 1 256 ? -13.034 4.797 7.270 1.00 88.94 256 SER A C 1
ATOM 2003 O O . SER A 1 256 ? -12.626 3.696 7.652 1.00 88.94 256 SER A O 1
ATOM 2005 N N . TYR A 1 257 ? -14.043 5.423 7.865 1.00 89.31 257 TYR A N 1
ATOM 2006 C CA . TYR A 1 257 ? -14.902 4.786 8.848 1.00 89.31 257 TYR A CA 1
ATOM 2007 C C . TYR A 1 257 ? -16.240 4.461 8.196 1.00 89.31 257 TYR A C 1
ATOM 2009 O O . TYR A 1 257 ? -16.917 5.349 7.686 1.00 89.31 257 TYR A O 1
ATOM 2017 N N . SER A 1 258 ? -16.621 3.189 8.249 1.00 83.19 258 SER A N 1
ATOM 2018 C CA . SER A 1 258 ? -17.976 2.739 7.949 1.00 83.19 258 SER A CA 1
ATOM 2019 C C . SER A 1 258 ? -18.511 2.042 9.195 1.00 83.19 258 SER A C 1
ATOM 2021 O O . SER A 1 258 ? -17.851 1.113 9.670 1.00 83.19 258 SER A O 1
ATOM 2023 N N . PRO A 1 259 ? -19.660 2.475 9.747 1.00 83.50 259 PRO A N 1
ATOM 2024 C CA . PRO A 1 259 ? -20.255 1.825 10.903 1.00 83.50 259 PRO A CA 1
ATOM 2025 C C . PRO A 1 259 ? -20.387 0.321 10.699 1.00 83.50 259 PRO A C 1
ATOM 2027 O O . PRO A 1 259 ? -20.858 -0.137 9.656 1.00 83.50 259 PRO A O 1
ATOM 2030 N N . LEU A 1 260 ? -20.020 -0.444 11.720 1.00 84.00 260 LEU A N 1
ATOM 2031 C CA . LEU A 1 260 ? -20.296 -1.869 11.750 1.00 84.00 260 LEU A CA 1
ATOM 2032 C C . LEU A 1 260 ? -21.823 -2.015 11.798 1.00 84.00 260 LEU A C 1
ATOM 2034 O O . LEU A 1 260 ? -22.479 -1.570 12.746 1.00 84.00 260 LEU A O 1
ATOM 2038 N N . SER A 1 261 ? -22.412 -2.562 10.733 1.00 74.62 261 SER A N 1
ATOM 2039 C CA . SER A 1 261 ? -23.844 -2.863 10.694 1.00 74.62 261 SER A CA 1
ATOM 2040 C C . SER A 1 261 ? -24.214 -3.736 11.893 1.00 74.62 261 SER A C 1
ATOM 2042 O O . SER A 1 261 ? -23.410 -4.574 12.299 1.00 74.62 261 SER A O 1
ATOM 2044 N N . ASN A 1 262 ? -25.407 -3.528 12.460 1.00 46.69 262 ASN A N 1
ATOM 2045 C CA . ASN A 1 262 ? -25.891 -4.288 13.613 1.00 46.69 262 ASN A CA 1
ATOM 2046 C C . ASN A 1 262 ? -25.787 -5.797 13.318 1.00 46.69 262 ASN A C 1
ATOM 2048 O O . ASN A 1 262 ? -26.529 -6.300 12.474 1.00 46.69 262 ASN A O 1
ATOM 2052 N N . TRP A 1 263 ? -24.856 -6.476 13.986 1.00 44.31 263 TRP A N 1
ATOM 2053 C CA . TRP A 1 263 ? -24.872 -7.926 14.164 1.00 44.31 263 TRP A CA 1
ATOM 2054 C C . TRP A 1 263 ? -25.697 -8.251 15.405 1.00 44.31 263 TRP A C 1
ATOM 2056 O O . TRP A 1 263 ? -25.579 -7.486 16.394 1.00 44.31 263 TRP A O 1
#

Secondary structure (DSSP, 8-state):
-----HHHHHHHHHHHHHHHHHHHHHHS--EESSS-BTTS-TTPEESS---EEEEEEEGGGEETTTEE-S---B-S--PPEEEEEEEE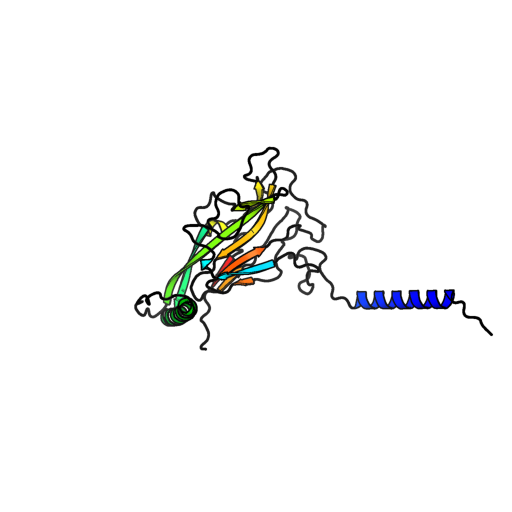EEHHHHHHHHHHHHHHHHTT--PPP-------SEEEEEEEEEEEEEEEETT--EEE--TT-SSSHHHHHS-EEEEEE-S--SSSPPEEEEEEEEEE--SSS-EEEE---EE-STTS-EE--SS-EEE-TTEEEEEEPPSSEEETTEEEPPPSSSS-EEEEPS--EEEE-------

pLDDT: mean 85.53, std 12.43, range [38.53, 97.69]

Radius of gyration: 24.91 Å; Cα contacts (8 Å, |Δi|>4): 509; chains: 1; bounding box: 57×67×82 Å

Foldseek 3Di:
DDPCDPVNVVVVVVVVVVVVVVVVVVVDQAAFDFFAFPVDDLRHHHPDQLKDKDFPWFLVCADQVQAHPPDDQEDDDRHFFKDKDKDWDAQQLQVVQLVVLCVVVCVVPDDDDDDDDRDGGIDIDIWMKTKWFWWAFPVGHIYTDPPVDNHCVCVAAAKAFQWAWDPDPDPPTTITGRFKMKMRATSGQKKKKFWKWKDQAPPAGTGTSSDIDIDGHRTIMIMTHGPWGADPVGTDDHDPDRHRGITTGHNRMDMGHDRDPDD